Protein AF-A0A098R1X3-F1 (afdb_monomer_lite)

pLDDT: mean 74.82, std 18.32, range [35.44, 98.19]

Structure (mmCIF, N/CA/C/O backbone):
data_AF-A0A098R1X3-F1
#
_entry.id   AF-A0A098R1X3-F1
#
loop_
_atom_site.group_PDB
_atom_site.id
_atom_site.type_symbol
_atom_site.label_atom_id
_atom_site.label_alt_id
_atom_site.label_comp_id
_atom_site.label_asym_id
_atom_site.label_entity_id
_atom_site.label_seq_id
_atom_site.pdbx_PDB_ins_code
_atom_site.Cartn_x
_atom_site.Cartn_y
_atom_site.Cartn_z
_atom_site.occupancy
_atom_site.B_iso_or_equiv
_atom_site.auth_seq_id
_atom_site.auth_comp_id
_atom_site.auth_asym_id
_atom_site.auth_atom_id
_atom_site.pdbx_PDB_model_num
ATOM 1 N N . MET A 1 1 ? -6.674 18.331 17.175 1.00 35.44 1 MET A N 1
ATOM 2 C CA . MET A 1 1 ? -7.316 18.040 15.877 1.00 35.44 1 MET A CA 1
ATOM 3 C C . MET A 1 1 ? -6.196 17.944 14.856 1.00 35.44 1 MET A C 1
ATOM 5 O O . MET A 1 1 ? -5.435 18.901 14.797 1.00 35.44 1 MET A O 1
ATOM 9 N N . PRO A 1 2 ? -5.983 16.813 14.163 1.00 39.56 2 PRO A N 1
ATOM 10 C CA . PRO A 1 2 ? -4.975 16.749 13.118 1.00 39.56 2 PRO A CA 1
ATOM 11 C C . PRO A 1 2 ? -5.593 17.308 11.837 1.00 39.56 2 PRO A C 1
ATOM 13 O O . PRO A 1 2 ? -6.336 16.631 11.135 1.00 39.56 2 PRO A O 1
ATOM 16 N N . GLU A 1 3 ? -5.319 18.578 11.585 1.00 45.72 3 GLU A N 1
ATOM 17 C CA . GLU A 1 3 ? -5.630 19.291 10.347 1.00 45.72 3 GLU A CA 1
ATOM 18 C C . GLU A 1 3 ? -4.365 19.304 9.469 1.00 45.72 3 GLU A C 1
ATOM 20 O O . GLU A 1 3 ? -3.848 20.346 9.082 1.00 45.72 3 GLU A O 1
ATOM 25 N N . SER A 1 4 ? -3.773 18.125 9.250 1.00 45.53 4 SER A N 1
ATOM 26 C CA . SER A 1 4 ? -2.446 17.995 8.637 1.00 45.53 4 SER A CA 1
ATOM 27 C C . SER A 1 4 ? -2.384 16.792 7.696 1.00 45.53 4 SER A C 1
ATOM 29 O O . SER A 1 4 ? -1.833 15.763 8.067 1.00 45.53 4 SER A O 1
ATOM 31 N N . ASP A 1 5 ? -3.042 16.912 6.537 1.00 47.25 5 ASP A N 1
ATOM 32 C CA . ASP A 1 5 ? -2.594 16.350 5.236 1.00 47.25 5 ASP A CA 1
ATOM 33 C C . ASP A 1 5 ? -3.678 16.374 4.142 1.00 47.25 5 ASP A C 1
ATOM 35 O O . ASP A 1 5 ? -3.402 16.055 2.991 1.00 47.25 5 ASP A O 1
ATOM 39 N N . GLN A 1 6 ? -4.899 16.830 4.437 1.00 45.41 6 GLN A N 1
ATOM 40 C CA . GLN A 1 6 ? -5.991 16.868 3.448 1.00 45.41 6 GLN A CA 1
ATOM 41 C C . GLN A 1 6 ? -5.872 17.972 2.379 1.00 45.41 6 GLN A C 1
ATOM 43 O O . GLN A 1 6 ? -6.773 18.107 1.564 1.00 45.41 6 GLN A O 1
ATOM 48 N N . ASN A 1 7 ? -4.792 18.764 2.359 1.00 42.44 7 ASN A N 1
ATOM 49 C CA . ASN A 1 7 ? -4.734 19.995 1.558 1.00 42.44 7 ASN A CA 1
ATOM 50 C C . ASN A 1 7 ? -3.551 20.087 0.580 1.00 42.44 7 ASN A C 1
ATOM 52 O O . ASN A 1 7 ? -3.099 21.182 0.247 1.00 42.44 7 ASN A O 1
ATOM 56 N N . ARG A 1 8 ? -3.027 18.951 0.103 1.00 45.50 8 ARG A N 1
ATOM 57 C CA . ARG A 1 8 ? -2.066 18.937 -1.011 1.00 45.50 8 ARG A CA 1
ATOM 58 C C . ARG A 1 8 ? -2.717 18.394 -2.285 1.00 45.50 8 ARG A C 1
ATOM 60 O O . ARG A 1 8 ? -2.665 17.205 -2.557 1.00 45.50 8 ARG A O 1
ATOM 67 N N . ILE A 1 9 ? -3.288 19.358 -3.012 1.00 41.12 9 ILE A N 1
ATOM 68 C CA . ILE A 1 9 ? -3.512 19.455 -4.464 1.00 41.12 9 ILE A CA 1
ATOM 69 C C . ILE A 1 9 ? -4.354 18.336 -5.112 1.00 41.12 9 ILE A C 1
ATOM 71 O O . ILE A 1 9 ? -3.811 17.305 -5.505 1.00 41.12 9 ILE A O 1
ATOM 75 N N . PRO A 1 10 ? -5.651 18.571 -5.380 1.00 40.56 10 PRO A N 1
ATOM 76 C CA . PRO A 1 10 ? -6.259 18.047 -6.592 1.00 40.56 10 PRO A CA 1
ATOM 77 C C . PRO A 1 10 ? -5.773 18.918 -7.762 1.00 40.56 10 PRO A C 1
ATOM 79 O O . PRO A 1 10 ? -6.228 20.047 -7.935 1.00 40.56 10 PRO A O 1
ATOM 82 N N . GLN A 1 11 ? -4.791 18.429 -8.527 1.00 49.19 11 GLN A N 1
ATOM 83 C CA . GLN A 1 11 ? -4.485 18.984 -9.851 1.00 49.19 11 GLN A CA 1
ATOM 84 C C . GLN A 1 11 ? -5.758 18.777 -10.684 1.00 49.19 11 GLN A C 1
ATOM 86 O O . GLN A 1 11 ? -6.244 17.645 -10.775 1.00 49.19 11 GLN A O 1
ATOM 91 N N . GLU A 1 12 ? -6.345 19.847 -11.227 1.00 43.66 12 GLU A N 1
ATOM 92 C CA . GLU A 1 12 ? -7.549 19.758 -12.058 1.00 43.66 12 GLU A CA 1
ATOM 93 C C . GLU A 1 12 ? -7.308 18.769 -13.213 1.00 43.66 12 GLU A C 1
ATOM 95 O O . GLU A 1 12 ? -6.559 19.042 -14.146 1.00 43.66 12 GLU A O 1
ATOM 100 N N . GLY A 1 13 ? -7.925 17.585 -13.135 1.00 62.09 13 GLY A N 1
ATOM 101 C CA . GLY A 1 13 ? -7.855 16.557 -14.178 1.00 62.09 13 GLY A CA 1
ATOM 102 C C . GLY A 1 13 ? -6.683 15.573 -14.098 1.00 62.09 13 GLY A C 1
ATOM 103 O O . GLY A 1 13 ? -6.500 14.808 -15.051 1.00 62.09 13 GLY A O 1
ATOM 104 N N . GLY A 1 14 ? -5.925 15.548 -12.994 1.00 68.31 14 GLY A N 1
ATOM 105 C CA . GLY A 1 14 ? -4.815 14.608 -12.806 1.00 68.31 14 GLY A CA 1
ATOM 106 C C . GLY A 1 14 ? -5.254 13.163 -13.062 1.00 68.31 14 GLY A C 1
ATOM 107 O O . GLY A 1 14 ? -6.294 12.728 -12.574 1.00 68.31 14 GLY A O 1
ATOM 108 N N . ARG A 1 15 ? -4.492 12.419 -13.868 1.00 81.44 15 ARG A N 1
ATOM 109 C CA . ARG A 1 15 ? -4.745 10.999 -14.155 1.00 81.44 15 ARG A CA 1
ATOM 110 C C . ARG A 1 15 ? -3.667 10.151 -13.489 1.00 81.44 15 ARG A C 1
ATOM 112 O O . ARG A 1 15 ? -2.502 10.539 -13.476 1.00 81.44 15 ARG A O 1
ATOM 119 N N . TYR A 1 16 ? -4.022 8.967 -12.997 1.00 86.12 16 TYR A N 1
ATOM 120 C CA . TYR A 1 16 ? -3.060 8.066 -12.356 1.00 86.12 16 TYR A CA 1
ATOM 121 C C . TYR A 1 16 ? -2.637 6.923 -13.290 1.00 86.12 16 TYR A C 1
ATOM 123 O O . TYR A 1 16 ? -3.391 5.958 -13.448 1.00 86.12 16 TYR A O 1
ATOM 131 N N . PRO A 1 17 ? -1.437 6.997 -13.904 1.00 89.00 17 PRO A N 1
ATOM 132 C CA . PRO A 1 17 ? -0.922 5.922 -14.737 1.00 89.00 17 PRO A CA 1
ATOM 133 C C . PRO A 1 17 ? -0.449 4.739 -13.891 1.00 89.00 17 PRO A C 1
ATOM 135 O O . PRO A 1 17 ? 0.263 4.894 -12.896 1.00 89.00 17 PRO A O 1
ATOM 138 N N . ILE A 1 18 ? -0.790 3.540 -14.341 1.00 90.81 18 ILE A N 1
ATOM 139 C CA . ILE A 1 18 ? -0.203 2.278 -13.909 1.00 90.81 18 ILE A CA 1
ATOM 140 C C . ILE A 1 18 ? 0.707 1.805 -15.034 1.00 90.81 18 ILE A C 1
ATOM 142 O O . ILE A 1 18 ? 0.247 1.545 -16.140 1.00 90.81 18 ILE A O 1
ATOM 146 N N . LEU A 1 19 ? 1.998 1.684 -14.762 1.00 89.69 19 LEU A N 1
ATOM 147 C CA . LEU A 1 19 ? 2.987 1.316 -15.767 1.00 89.69 19 LEU A CA 1
ATOM 148 C C . LEU A 1 19 ? 3.304 -0.165 -15.642 1.00 89.69 19 LEU A C 1
ATOM 150 O O . LEU A 1 19 ? 3.660 -0.642 -14.566 1.00 89.69 19 LEU A O 1
ATOM 154 N N . HIS A 1 20 ? 3.188 -0.894 -16.739 1.00 94.19 20 HIS A N 1
ATOM 155 C CA . HIS A 1 20 ? 3.632 -2.274 -16.845 1.00 94.19 20 HIS A CA 1
ATOM 156 C C . HIS A 1 20 ? 4.965 -2.319 -17.587 1.00 94.19 20 HIS A C 1
ATOM 158 O O . HIS A 1 20 ? 5.095 -1.741 -18.662 1.00 94.19 20 HIS A O 1
ATOM 164 N N . LEU A 1 21 ? 5.942 -3.003 -16.989 1.00 89.00 21 LEU A N 1
ATOM 165 C CA . LEU A 1 21 ? 7.216 -3.336 -17.613 1.00 89.00 21 LEU A CA 1
ATOM 166 C C . LEU A 1 21 ? 7.394 -4.850 -17.642 1.00 89.00 21 LEU A C 1
ATOM 168 O O . LEU A 1 21 ? 7.283 -5.536 -16.617 1.00 89.00 21 LEU A O 1
ATOM 172 N N . LYS A 1 22 ? 7.743 -5.379 -18.809 1.00 92.56 22 LYS A N 1
ATOM 173 C CA . LYS A 1 22 ? 8.194 -6.759 -18.962 1.00 92.56 22 LYS A CA 1
ATOM 174 C C . LYS A 1 22 ? 9.688 -6.860 -18.673 1.00 92.56 22 LYS A C 1
ATOM 176 O O . LYS A 1 22 ? 10.509 -6.238 -19.342 1.00 92.56 22 LYS A O 1
ATOM 181 N N . ASN A 1 23 ? 10.059 -7.695 -17.714 1.00 88.31 23 ASN A N 1
ATOM 182 C CA . ASN A 1 23 ? 11.454 -8.000 -17.425 1.00 88.31 23 ASN A CA 1
ATOM 183 C C . ASN A 1 23 ? 12.076 -8.896 -18.521 1.00 88.31 23 ASN A C 1
ATOM 185 O O . ASN A 1 23 ? 11.344 -9.557 -19.269 1.00 88.31 23 ASN A O 1
ATOM 189 N N . PRO A 1 24 ? 13.417 -8.953 -18.626 1.00 87.25 24 PRO A N 1
ATOM 190 C CA . PRO A 1 24 ? 14.117 -9.777 -19.618 1.00 87.25 24 PRO A CA 1
ATOM 191 C C . PRO A 1 24 ? 13.901 -11.278 -19.401 1.00 87.25 24 PRO A C 1
ATOM 193 O O . PRO A 1 24 ? 13.836 -12.044 -20.356 1.00 87.25 24 PRO A O 1
ATOM 196 N N . ASP A 1 25 ? 13.682 -11.692 -18.150 1.00 88.25 25 ASP A N 1
ATOM 197 C CA . ASP A 1 25 ? 13.281 -13.057 -17.778 1.00 88.25 25 ASP A CA 1
ATOM 198 C C . ASP A 1 25 ? 11.826 -13.399 -18.172 1.00 88.25 25 ASP A C 1
ATOM 200 O O . ASP A 1 25 ? 11.357 -14.521 -17.978 1.00 88.25 25 ASP A O 1
ATOM 204 N N . GLY A 1 26 ? 11.090 -12.433 -18.732 1.00 91.62 26 GLY A N 1
ATOM 205 C CA . GLY A 1 26 ? 9.697 -12.564 -19.138 1.00 91.62 26 GLY A CA 1
ATOM 206 C C . GLY A 1 26 ? 8.682 -12.341 -18.016 1.00 91.62 26 GLY A C 1
ATOM 207 O O . GLY A 1 26 ? 7.478 -12.407 -18.292 1.00 91.62 26 GLY A O 1
ATOM 208 N N . THR A 1 27 ? 9.120 -12.059 -16.785 1.00 91.62 27 THR A N 1
ATOM 209 C CA . THR A 1 27 ? 8.223 -11.687 -15.682 1.00 91.62 27 THR A CA 1
ATOM 210 C C . THR A 1 27 ? 7.642 -10.288 -15.899 1.00 91.62 27 THR A C 1
ATOM 212 O O . THR A 1 27 ? 8.164 -9.482 -16.666 1.00 91.62 27 THR A O 1
ATOM 215 N N . SER A 1 28 ? 6.499 -10.003 -15.279 1.00 92.62 28 SER A N 1
ATOM 216 C CA . SER A 1 28 ? 5.815 -8.710 -15.394 1.00 92.62 28 SER A CA 1
ATOM 217 C C . SER A 1 28 ? 5.946 -7.929 -14.101 1.00 92.62 28 SER A C 1
ATOM 219 O O . SER A 1 28 ? 5.762 -8.486 -13.018 1.00 92.62 28 SER A O 1
ATOM 221 N N . ARG A 1 29 ? 6.222 -6.634 -14.220 1.00 89.25 29 ARG A N 1
ATOM 222 C CA . ARG A 1 29 ? 6.328 -5.711 -13.097 1.00 89.25 29 ARG A CA 1
ATOM 223 C C . ARG A 1 29 ? 5.374 -4.553 -13.316 1.00 89.25 29 ARG A C 1
ATOM 225 O O . ARG A 1 29 ? 5.330 -3.993 -14.404 1.00 89.25 29 ARG A O 1
ATOM 232 N N . PHE A 1 30 ? 4.609 -4.216 -12.287 1.00 89.50 30 PHE A N 1
ATOM 233 C CA . PHE A 1 30 ? 3.651 -3.120 -12.339 1.00 89.50 30 PHE A CA 1
ATOM 234 C C . PHE A 1 30 ? 4.063 -2.038 -11.357 1.00 89.50 30 PHE A C 1
ATOM 236 O O . PHE A 1 30 ? 4.370 -2.316 -10.197 1.00 89.50 30 PHE A O 1
ATOM 243 N N . PHE A 1 31 ? 4.032 -0.804 -11.827 1.00 86.94 31 PHE A N 1
ATOM 244 C CA . PHE A 1 31 ? 4.287 0.381 -11.040 1.00 86.94 31 PHE A CA 1
ATOM 245 C C . PHE A 1 31 ? 3.014 1.194 -10.976 1.00 86.94 31 PHE A C 1
ATOM 247 O O . PHE A 1 31 ? 2.376 1.454 -11.989 1.00 86.94 31 PHE A O 1
ATOM 254 N N . HIS A 1 32 ? 2.647 1.601 -9.773 1.00 87.56 32 HIS A N 1
ATOM 255 C CA . HIS A 1 32 ? 1.430 2.352 -9.537 1.00 87.56 32 HIS A CA 1
ATOM 256 C C . HIS A 1 32 ? 1.691 3.425 -8.478 1.00 87.56 32 HIS A C 1
ATOM 258 O O . HIS A 1 32 ? 2.566 3.244 -7.624 1.00 87.56 32 HIS A O 1
ATOM 264 N N . PRO A 1 33 ? 0.945 4.536 -8.509 1.00 82.25 33 PRO A N 1
ATOM 265 C CA . PRO A 1 33 ? 1.177 5.648 -7.598 1.00 82.25 33 PRO A CA 1
ATOM 266 C C . PRO A 1 33 ? 0.496 5.472 -6.239 1.00 82.25 33 PRO A C 1
ATOM 268 O O . PRO A 1 33 ? 0.905 6.111 -5.272 1.00 82.25 33 PRO A O 1
ATOM 271 N N . PHE A 1 34 ? -0.517 4.602 -6.138 1.00 83.00 34 PHE A N 1
ATOM 272 C CA . PHE A 1 34 ? -1.243 4.361 -4.885 1.00 83.00 34 PHE A CA 1
ATOM 273 C C . PHE A 1 34 ? -0.281 3.999 -3.761 1.00 83.00 34 PHE A C 1
ATOM 275 O O . PHE A 1 34 ? 0.597 3.174 -3.984 1.00 83.00 34 PHE A O 1
ATOM 282 N N . GLY A 1 35 ? -0.412 4.584 -2.570 1.00 76.06 35 GLY A N 1
ATOM 283 C CA . GLY A 1 35 ? 0.542 4.393 -1.475 1.00 76.06 35 GLY A CA 1
ATOM 284 C C . GLY A 1 35 ? 0.285 5.305 -0.280 1.00 76.06 35 GLY A C 1
ATOM 285 O O . GLY A 1 35 ? -0.856 5.628 0.015 1.00 76.06 35 GLY A O 1
ATOM 286 N N . GLU A 1 36 ? 1.339 5.683 0.448 1.00 66.69 36 GLU A N 1
ATOM 287 C CA . GLU A 1 36 ? 1.215 6.546 1.638 1.00 66.69 36 GLU A CA 1
ATOM 288 C C . GLU A 1 36 ? 0.894 8.005 1.306 1.00 66.69 36 GLU A C 1
ATOM 290 O O . GLU A 1 36 ? 0.276 8.683 2.115 1.00 66.69 36 GLU A O 1
ATOM 295 N N . SER A 1 37 ? 1.320 8.487 0.138 1.00 64.62 37 SER A N 1
ATOM 296 C CA . SER A 1 37 ? 1.232 9.900 -0.243 1.00 64.62 37 SER A CA 1
ATOM 297 C C . SER A 1 37 ? 0.162 10.207 -1.285 1.00 64.62 37 SER A C 1
ATOM 299 O O . SER A 1 37 ? -0.066 11.376 -1.568 1.00 64.62 37 SER A O 1
ATOM 301 N N . VAL A 1 38 ? -0.463 9.184 -1.875 1.00 66.50 38 VAL A N 1
ATOM 302 C CA . VAL A 1 38 ? -1.530 9.364 -2.866 1.00 66.50 38 VAL A CA 1
ATOM 303 C C . VAL A 1 38 ? -2.834 8.902 -2.235 1.00 66.50 38 VAL A C 1
ATOM 305 O O . VAL A 1 38 ? -2.925 7.718 -1.886 1.00 66.50 3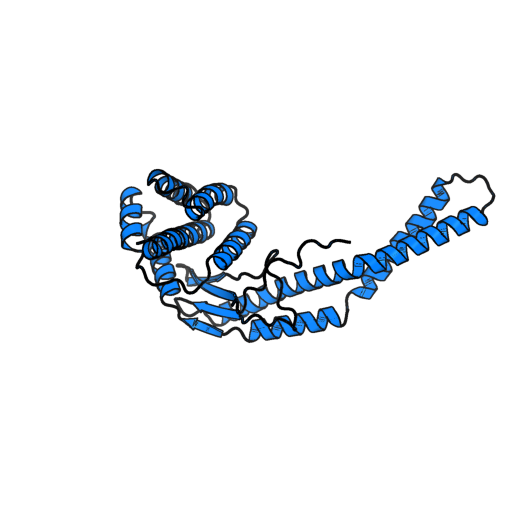8 VAL A O 1
ATOM 308 N N . PRO A 1 39 ? -3.814 9.804 -2.045 1.00 69.38 39 PRO A N 1
ATOM 309 C CA . PRO A 1 39 ? -5.096 9.426 -1.483 1.00 69.38 39 PRO A CA 1
ATOM 310 C C . PRO A 1 39 ? -5.760 8.388 -2.386 1.00 69.38 39 PRO A C 1
ATOM 312 O O . PRO A 1 39 ? -5.731 8.477 -3.613 1.00 69.38 39 PRO A O 1
ATOM 315 N N . TYR A 1 40 ? -6.340 7.367 -1.760 1.00 72.75 40 TYR A N 1
ATOM 316 C CA . TYR A 1 40 ? -7.180 6.427 -2.485 1.00 72.75 40 TYR A CA 1
ATOM 317 C C . TYR A 1 40 ? -8.406 7.166 -3.011 1.00 72.75 40 TYR A C 1
ATOM 319 O O . TYR A 1 40 ? -8.947 7.994 -2.274 1.00 72.75 40 TYR A O 1
ATOM 327 N N . PRO A 1 41 ? -8.857 6.864 -4.238 1.00 69.94 41 PRO A N 1
ATOM 328 C CA . PRO A 1 41 ? -10.047 7.488 -4.783 1.00 69.94 41 PRO A CA 1
ATOM 329 C C . PRO A 1 41 ? -11.231 7.201 -3.855 1.00 69.94 41 PRO A C 1
ATOM 331 O O . PRO A 1 41 ? -11.660 6.059 -3.672 1.00 69.94 41 PRO A O 1
ATOM 334 N N . THR A 1 42 ? -11.721 8.248 -3.206 1.00 68.06 42 THR A N 1
ATOM 335 C CA . THR A 1 42 ? -12.970 8.242 -2.448 1.00 68.06 42 THR A CA 1
ATOM 336 C C . THR A 1 42 ? -14.056 8.739 -3.383 1.00 68.06 42 THR A C 1
ATOM 338 O O . THR A 1 42 ? -13.819 9.727 -4.057 1.00 68.06 42 THR A O 1
ATOM 341 N N . GLY A 1 43 ? -15.204 8.054 -3.443 1.00 66.81 43 GLY A N 1
ATOM 342 C CA . GLY A 1 43 ? -16.187 8.122 -4.541 1.00 66.81 43 GLY A CA 1
ATOM 343 C C . GLY A 1 43 ? -16.693 9.489 -5.025 1.00 66.81 43 GLY A C 1
ATOM 344 O O . GLY A 1 43 ? -17.361 9.515 -6.049 1.00 66.81 43 GLY A O 1
ATOM 345 N N . ASP A 1 44 ? -16.364 10.587 -4.349 1.00 70.62 44 ASP A N 1
ATOM 346 C CA . ASP A 1 44 ? -16.641 11.948 -4.816 1.00 70.62 44 ASP A CA 1
ATOM 347 C C . ASP A 1 44 ? -15.573 12.465 -5.811 1.00 70.62 44 ASP A C 1
ATOM 349 O O . ASP A 1 44 ? -15.901 13.250 -6.694 1.00 70.62 44 ASP A O 1
ATOM 353 N N . ASP A 1 45 ? -14.336 11.949 -5.748 1.00 72.12 45 ASP A N 1
ATOM 354 C CA . ASP A 1 45 ? -13.201 12.304 -6.613 1.00 72.12 45 ASP A CA 1
ATOM 355 C C . ASP A 1 45 ? -12.674 11.057 -7.344 1.00 72.12 45 ASP A C 1
ATOM 357 O O . ASP A 1 45 ? -11.617 10.494 -7.023 1.00 72.12 45 ASP A O 1
ATOM 361 N N . THR A 1 46 ? -13.427 10.568 -8.332 1.00 75.19 46 THR A N 1
ATOM 362 C CA . THR A 1 46 ? -12.966 9.461 -9.181 1.00 75.19 46 THR A CA 1
ATOM 363 C C . THR A 1 46 ? -11.887 9.952 -10.139 1.00 75.19 46 THR A C 1
ATOM 365 O O . THR A 1 46 ? -12.160 10.340 -11.276 1.00 75.19 46 THR A O 1
ATOM 368 N N . ILE A 1 47 ? -10.644 9.929 -9.672 1.00 82.56 47 ILE A N 1
ATOM 369 C CA . ILE A 1 47 ? -9.477 10.163 -10.515 1.00 82.56 47 ILE A CA 1
ATOM 370 C C . ILE A 1 47 ? -9.346 8.986 -11.495 1.00 82.56 47 ILE A C 1
ATOM 372 O O . ILE A 1 47 ? -9.249 7.838 -11.047 1.00 82.56 47 ILE A O 1
ATOM 376 N N . PRO A 1 48 ? -9.348 9.225 -12.820 1.00 84.38 48 PRO A N 1
ATOM 377 C CA . PRO A 1 48 ? -9.241 8.153 -13.796 1.00 84.38 48 PRO A CA 1
ATOM 378 C C . PRO A 1 48 ? -7.880 7.460 -13.685 1.00 84.38 48 PRO A C 1
ATOM 380 O O . PRO A 1 48 ? -6.817 8.091 -13.698 1.00 84.38 48 PRO A O 1
ATOM 383 N N . VAL A 1 49 ? -7.933 6.133 -13.606 1.00 89.69 49 VAL A N 1
ATOM 384 C CA . VAL A 1 49 ? -6.767 5.256 -13.518 1.00 89.69 49 VAL A CA 1
ATOM 385 C C . VAL A 1 49 ? -6.628 4.527 -14.846 1.00 89.69 49 VAL A C 1
ATOM 387 O O . VAL A 1 49 ? -7.579 3.909 -15.321 1.00 89.69 49 VAL A O 1
ATOM 390 N N . PHE A 1 50 ? -5.453 4.596 -15.461 1.00 91.56 50 PHE A N 1
ATOM 391 C CA . PHE A 1 50 ? -5.205 3.994 -16.770 1.00 91.56 50 PHE A CA 1
ATOM 392 C C . PHE A 1 50 ? -3.895 3.218 -16.760 1.00 91.56 50 PHE A C 1
ATOM 394 O O . PHE A 1 50 ? -2.957 3.577 -16.053 1.00 91.56 50 PHE A O 1
ATOM 401 N N . GLY A 1 51 ? -3.839 2.127 -17.514 1.00 93.44 51 GLY A N 1
ATOM 402 C CA . GLY A 1 51 ? -2.654 1.295 -17.646 1.00 93.44 51 GLY A CA 1
ATOM 403 C C . GLY A 1 51 ? -1.872 1.635 -18.911 1.00 93.44 51 GLY A C 1
ATOM 404 O O . GLY A 1 51 ? -2.469 1.811 -19.971 1.00 93.44 51 GLY A O 1
ATOM 405 N N . LEU A 1 52 ? -0.547 1.671 -18.823 1.00 92.50 52 LEU A N 1
ATOM 406 C CA . LEU A 1 52 ? 0.360 1.799 -19.962 1.00 92.50 52 LEU A CA 1
ATOM 407 C C . LEU A 1 52 ? 1.315 0.606 -19.997 1.00 92.50 52 LEU A C 1
ATOM 409 O O . LEU A 1 52 ? 1.784 0.169 -18.944 1.00 92.50 52 LEU A O 1
ATOM 413 N N . PHE A 1 53 ? 1.608 0.084 -21.186 1.00 95.50 53 PHE A N 1
ATOM 414 C CA . PHE A 1 53 ? 2.542 -1.032 -21.364 1.00 95.50 53 PHE A CA 1
ATOM 415 C C . PHE A 1 53 ? 3.376 -0.896 -22.638 1.00 95.50 53 PHE A C 1
ATOM 417 O O . PHE A 1 53 ? 2.917 -0.319 -23.621 1.00 95.50 53 PHE A O 1
ATOM 424 N N . GLY A 1 54 ? 4.577 -1.477 -22.636 1.00 92.31 54 GLY A N 1
ATOM 425 C CA . GLY A 1 54 ? 5.403 -1.611 -23.837 1.00 92.31 54 GLY A CA 1
ATOM 426 C C . GLY A 1 54 ? 5.052 -2.894 -24.586 1.00 92.31 54 GLY A C 1
ATOM 427 O O . GLY A 1 54 ? 4.397 -2.882 -25.628 1.00 92.31 54 GLY A O 1
ATOM 428 N N . LYS A 1 55 ? 5.425 -4.034 -24.003 1.00 95.00 55 LYS A N 1
ATOM 429 C CA . LYS A 1 55 ? 5.017 -5.373 -24.442 1.00 95.00 55 LYS A CA 1
ATOM 430 C C . LYS A 1 55 ? 3.791 -5.829 -23.663 1.00 95.00 55 LYS A C 1
ATOM 432 O O . LYS A 1 55 ? 3.741 -5.693 -22.447 1.00 95.00 55 LYS A O 1
ATOM 437 N N . GLU A 1 56 ? 2.832 -6.430 -24.362 1.00 96.44 56 GLU A N 1
ATOM 438 C CA . GLU A 1 56 ? 1.548 -6.811 -23.768 1.00 96.44 56 GLU A CA 1
ATOM 439 C C . GLU A 1 56 ? 1.723 -7.692 -22.509 1.00 96.44 56 GLU A C 1
ATOM 441 O O . GLU A 1 56 ? 2.410 -8.729 -22.563 1.00 96.44 56 GLU A O 1
ATOM 446 N N . PRO A 1 57 ? 1.143 -7.288 -21.359 1.00 95.56 57 PRO A N 1
ATOM 447 C CA . PRO A 1 57 ? 1.160 -8.091 -20.147 1.00 95.56 57 PRO A CA 1
ATOM 448 C C . PRO A 1 57 ? 0.370 -9.382 -20.337 1.00 95.56 57 PRO A C 1
ATOM 450 O O . PRO A 1 57 ? -0.693 -9.411 -20.950 1.00 95.56 57 PRO A O 1
ATOM 453 N N . ARG A 1 58 ? 0.851 -10.465 -19.722 1.00 96.50 58 ARG A N 1
ATOM 454 C CA . ARG A 1 58 ? 0.068 -11.703 -19.647 1.00 96.50 58 ARG A CA 1
ATOM 455 C C . ARG A 1 58 ? -1.181 -11.483 -18.792 1.00 96.50 58 ARG A C 1
ATOM 457 O O . ARG A 1 58 ? -1.111 -10.802 -17.767 1.00 96.50 58 ARG A O 1
ATOM 464 N N . VAL A 1 59 ? -2.292 -12.122 -19.152 1.00 95.81 59 VAL A N 1
ATOM 465 C CA . VAL A 1 59 ? -3.568 -12.008 -18.422 1.00 95.81 59 VAL A CA 1
ATOM 466 C C . VAL A 1 59 ? -3.407 -12.406 -16.950 1.00 95.81 59 VAL A C 1
ATOM 468 O O . VAL A 1 59 ? -3.964 -11.754 -16.064 1.00 95.81 59 VAL A O 1
ATOM 471 N N . GLU A 1 60 ? -2.585 -13.418 -16.658 1.00 96.62 60 GLU A N 1
ATOM 472 C CA . GLU A 1 60 ? -2.313 -13.853 -15.285 1.00 96.62 60 GLU A CA 1
ATOM 473 C C . GLU A 1 60 ? -1.584 -12.777 -14.475 1.00 96.62 60 GLU A C 1
ATOM 475 O O . GLU A 1 60 ? -1.861 -12.604 -13.289 1.00 96.62 60 GLU A O 1
ATOM 480 N N . ALA A 1 61 ? -0.684 -12.025 -15.116 1.00 95.25 61 ALA A N 1
ATOM 481 C CA . ALA A 1 61 ? 0.062 -10.955 -14.469 1.00 95.25 61 ALA A CA 1
ATOM 482 C C . ALA A 1 61 ? -0.846 -9.769 -14.120 1.00 95.25 61 ALA A C 1
ATOM 484 O O . ALA A 1 61 ? -0.741 -9.235 -13.018 1.00 95.25 61 ALA A O 1
ATOM 485 N N . ILE A 1 62 ? -1.772 -9.403 -15.015 1.00 95.69 62 ILE A N 1
ATOM 486 C CA . ILE A 1 62 ? -2.774 -8.358 -14.751 1.00 95.69 62 ILE A CA 1
ATOM 487 C C . ILE A 1 62 ? -3.672 -8.774 -13.586 1.00 95.69 62 ILE A C 1
ATOM 489 O O . ILE A 1 62 ? -3.908 -7.982 -12.676 1.00 95.69 62 ILE A O 1
ATOM 493 N N . ARG A 1 63 ? -4.153 -10.023 -13.585 1.00 96.25 63 ARG A N 1
ATOM 494 C CA . ARG A 1 63 ? -4.993 -10.543 -12.500 1.00 96.25 63 ARG A CA 1
ATOM 495 C C . ARG A 1 63 ? -4.261 -10.501 -11.161 1.00 96.25 63 ARG A C 1
ATOM 497 O O . ARG A 1 63 ? -4.795 -9.961 -10.199 1.00 96.25 63 ARG A O 1
ATOM 504 N N . TRP A 1 64 ? -3.033 -11.015 -11.118 1.00 95.94 64 TRP A N 1
ATOM 505 C CA . TRP A 1 64 ? -2.222 -11.004 -9.902 1.00 95.94 64 TRP A CA 1
ATOM 506 C C . TRP A 1 64 ? -1.955 -9.580 -9.405 1.00 95.94 64 TRP A C 1
ATOM 508 O O . TRP A 1 64 ? -2.047 -9.311 -8.209 1.00 95.94 64 TRP A O 1
ATOM 518 N N . PHE A 1 65 ? -1.682 -8.653 -10.324 1.00 94.38 65 PHE A N 1
ATOM 519 C CA . PHE A 1 65 ? -1.524 -7.244 -9.997 1.00 94.38 65 PHE A CA 1
ATOM 520 C C . PHE A 1 65 ? -2.789 -6.646 -9.374 1.00 94.38 65 PHE A C 1
ATOM 522 O O . PHE A 1 65 ? -2.689 -5.999 -8.334 1.00 94.38 65 PHE A O 1
ATOM 529 N N . ARG A 1 66 ? -3.968 -6.889 -9.960 1.00 95.00 66 ARG A N 1
ATOM 530 C CA . ARG A 1 66 ? -5.249 -6.408 -9.416 1.00 95.00 66 ARG A CA 1
ATOM 531 C C . ARG A 1 66 ? -5.511 -6.961 -8.018 1.00 95.00 66 ARG A C 1
ATOM 533 O O . ARG A 1 66 ? -5.838 -6.184 -7.127 1.00 95.00 66 ARG A O 1
ATOM 540 N N . ASP A 1 67 ? -5.296 -8.259 -7.809 1.00 95.06 67 ASP A N 1
ATOM 541 C CA . ASP A 1 67 ? -5.475 -8.909 -6.504 1.00 95.06 67 ASP A CA 1
ATOM 542 C C . ASP A 1 67 ? -4.508 -8.334 -5.453 1.00 95.06 67 ASP A C 1
ATOM 544 O O . ASP A 1 67 ? -4.909 -8.013 -4.330 1.00 95.06 67 ASP A O 1
ATOM 548 N N . SER A 1 68 ? -3.235 -8.151 -5.824 1.00 93.12 68 SER A N 1
ATOM 549 C CA . SER A 1 68 ? -2.221 -7.555 -4.949 1.00 93.12 68 SER A CA 1
ATOM 550 C C . SER A 1 68 ? -2.556 -6.105 -4.608 1.00 93.12 68 SER A C 1
ATOM 552 O O . SER A 1 68 ? -2.496 -5.722 -3.439 1.00 93.12 68 SER A O 1
ATOM 554 N N . LEU A 1 69 ? -2.920 -5.301 -5.611 1.00 91.56 69 LEU A N 1
ATOM 555 C CA . LEU A 1 69 ? -3.269 -3.899 -5.422 1.00 91.56 69 LEU A CA 1
ATOM 556 C C . LEU A 1 69 ? -4.497 -3.789 -4.520 1.00 91.56 69 LEU A C 1
ATOM 558 O O . LEU A 1 69 ? -4.445 -3.084 -3.518 1.00 91.56 69 LEU A O 1
ATOM 562 N N . PHE A 1 70 ? -5.553 -4.554 -4.805 1.00 92.12 70 PHE A N 1
ATOM 563 C CA . PHE A 1 70 ? -6.762 -4.598 -3.989 1.00 92.12 70 PHE A CA 1
ATOM 564 C C . PHE A 1 70 ? -6.453 -4.934 -2.526 1.00 92.12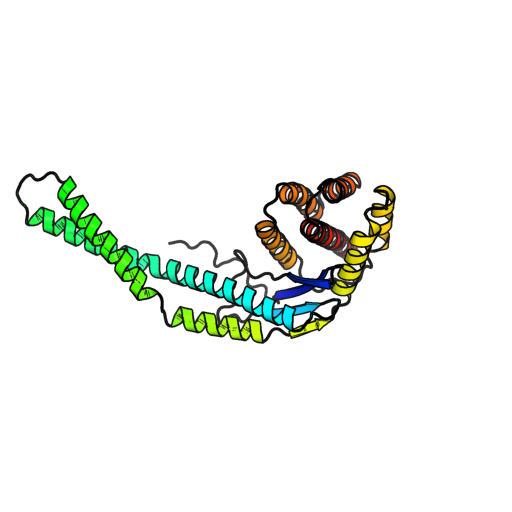 70 PHE A C 1
ATOM 566 O O . PHE A 1 70 ? -6.875 -4.201 -1.634 1.00 92.12 70 PHE A O 1
ATOM 573 N N . GLY A 1 71 ? -5.643 -5.964 -2.266 1.00 92.75 71 GLY A N 1
ATOM 574 C CA . GLY A 1 71 ? -5.255 -6.332 -0.902 1.00 92.75 71 GLY A CA 1
ATOM 575 C C . GLY A 1 71 ? -4.478 -5.238 -0.158 1.00 92.75 71 GLY A C 1
ATOM 576 O O . GLY A 1 71 ? -4.598 -5.108 1.063 1.00 92.75 71 GLY A O 1
ATOM 577 N N . GLU A 1 72 ? -3.686 -4.424 -0.856 1.00 91.00 72 GLU A N 1
ATOM 578 C CA . GLU A 1 72 ? -3.040 -3.256 -0.251 1.00 91.00 72 GLU A CA 1
ATOM 579 C C . GLU A 1 72 ? -4.026 -2.124 0.047 1.00 91.00 72 GLU A C 1
ATOM 581 O O . GLU A 1 72 ? -3.966 -1.538 1.135 1.00 91.00 72 GLU A O 1
ATOM 586 N N . ILE A 1 73 ? -4.940 -1.839 -0.887 1.00 89.31 73 ILE A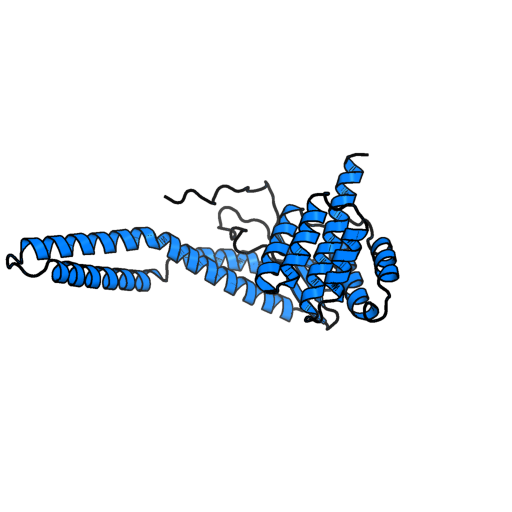 N 1
ATOM 587 C CA . ILE A 1 73 ? -5.987 -0.832 -0.695 1.00 89.31 73 ILE A CA 1
ATOM 588 C C . ILE A 1 73 ? -6.862 -1.217 0.495 1.00 89.31 73 ILE A C 1
ATOM 590 O O . ILE A 1 73 ? -7.096 -0.388 1.372 1.00 89.31 73 ILE A O 1
ATOM 594 N N . GLU A 1 74 ? -7.300 -2.474 0.579 1.00 91.06 74 GLU A N 1
ATOM 595 C CA . GLU A 1 74 ? -8.126 -2.958 1.684 1.00 91.06 74 GLU A CA 1
ATOM 596 C C . GLU A 1 74 ? -7.455 -2.731 3.037 1.00 91.06 74 GLU A C 1
ATOM 598 O O . GLU A 1 74 ? -8.078 -2.163 3.935 1.00 91.06 74 GLU A O 1
ATOM 603 N N . LYS A 1 75 ? -6.172 -3.094 3.170 1.00 91.19 75 LYS A N 1
ATOM 604 C CA . LYS A 1 75 ? -5.399 -2.869 4.403 1.00 91.19 75 LYS A CA 1
ATOM 605 C C . LYS A 1 75 ? -5.357 -1.393 4.783 1.00 91.19 75 LYS A C 1
ATOM 607 O O . LYS A 1 75 ? -5.463 -1.057 5.963 1.00 91.19 75 LYS A O 1
ATOM 612 N N . LYS A 1 76 ? -5.193 -0.508 3.799 1.00 88.81 76 LYS A N 1
ATOM 613 C CA . LYS A 1 76 ? -5.149 0.939 4.029 1.00 88.81 76 LYS A CA 1
ATOM 614 C C . LYS A 1 76 ? -6.522 1.510 4.370 1.00 88.81 76 LYS A C 1
ATOM 616 O O . LYS A 1 76 ? -6.606 2.320 5.286 1.00 88.81 76 LYS A O 1
ATOM 621 N N . ILE A 1 77 ? -7.594 1.061 3.721 1.00 88.81 77 ILE A N 1
ATOM 622 C CA . ILE A 1 77 ? -8.966 1.440 4.087 1.00 88.81 77 ILE A CA 1
ATOM 623 C C . ILE A 1 77 ? -9.272 0.987 5.516 1.00 88.81 77 ILE A C 1
ATOM 625 O O . ILE A 1 77 ? -9.780 1.780 6.305 1.00 88.81 77 ILE A O 1
ATOM 629 N N . ASP A 1 78 ? -8.912 -0.242 5.884 1.00 89.50 78 ASP A N 1
ATOM 630 C CA . ASP A 1 78 ? -9.112 -0.754 7.242 1.00 89.50 78 ASP A CA 1
ATOM 631 C C . ASP A 1 78 ? -8.333 0.072 8.271 1.00 89.50 78 ASP A C 1
ATOM 633 O O . ASP A 1 78 ? -8.871 0.419 9.326 1.00 89.50 78 ASP A O 1
ATOM 637 N N . GLN A 1 79 ? -7.096 0.461 7.948 1.00 89.00 79 GLN A N 1
ATOM 638 C CA . GLN A 1 79 ? -6.307 1.372 8.773 1.00 89.00 79 GLN A CA 1
ATOM 639 C C . GLN A 1 79 ? -6.998 2.738 8.929 1.00 89.00 79 GLN A C 1
ATOM 641 O O . GLN A 1 79 ? -7.163 3.202 10.056 1.00 89.00 79 GLN A O 1
ATOM 646 N N . LEU A 1 80 ? -7.470 3.348 7.840 1.00 86.94 80 LEU A N 1
ATOM 647 C CA . LEU A 1 80 ? -8.161 4.644 7.869 1.00 86.94 80 LEU A CA 1
ATOM 648 C C . LEU A 1 80 ? -9.467 4.590 8.674 1.00 86.94 80 LEU A C 1
ATOM 650 O O . LEU A 1 80 ? -9.763 5.491 9.462 1.00 86.94 80 LEU A O 1
ATOM 654 N N . VAL A 1 81 ? -10.245 3.516 8.529 1.00 87.62 81 VAL A N 1
ATOM 655 C CA . VAL A 1 81 ? -11.471 3.293 9.311 1.00 87.62 81 VAL A CA 1
ATOM 656 C C . VAL A 1 81 ? -11.139 3.141 10.797 1.00 87.62 81 VAL A C 1
ATOM 658 O O . VAL A 1 81 ? -11.842 3.686 11.660 1.00 87.62 81 VAL A O 1
ATOM 661 N N . LEU A 1 82 ? -10.053 2.437 11.126 1.00 87.94 82 LEU A N 1
ATOM 662 C CA . LEU A 1 82 ? -9.566 2.315 12.498 1.00 87.94 82 LEU A CA 1
ATOM 663 C C . LEU A 1 82 ? -9.089 3.662 13.058 1.00 87.94 82 LEU A C 1
ATOM 665 O O . LEU A 1 82 ? -9.410 3.974 14.204 1.00 87.94 82 LEU A O 1
ATOM 669 N N . GLU A 1 83 ? -8.383 4.473 12.281 1.00 89.69 83 GLU A N 1
ATOM 670 C CA . GLU A 1 83 ? -7.929 5.803 12.697 1.00 89.69 83 GLU A CA 1
ATOM 671 C C . GLU A 1 83 ? -9.115 6.746 12.937 1.00 89.69 83 GLU A C 1
ATOM 673 O O . GLU A 1 83 ? -9.218 7.352 14.005 1.00 89.69 83 GLU A O 1
ATOM 678 N N . ARG A 1 84 ? -10.097 6.787 12.027 1.00 88.69 84 ARG A N 1
ATOM 679 C CA . ARG A 1 84 ? -11.295 7.632 12.178 1.00 88.69 84 ARG A CA 1
ATOM 680 C C . ARG A 1 84 ? -12.132 7.250 13.399 1.00 88.69 84 ARG A C 1
ATOM 682 O O . ARG A 1 84 ? -12.638 8.113 14.114 1.00 88.69 84 ARG A O 1
ATOM 689 N N . SER A 1 85 ? -12.262 5.954 13.669 1.00 89.38 85 SER A N 1
ATOM 690 C CA . SER A 1 85 ? -13.002 5.464 14.836 1.00 89.38 85 SER A CA 1
ATOM 691 C C . SER A 1 85 ? -12.194 5.530 16.138 1.00 89.38 85 SER A C 1
ATOM 693 O O . SER A 1 85 ? -12.745 5.261 17.204 1.00 89.38 85 SER A O 1
ATOM 695 N N . PHE A 1 86 ? -10.901 5.877 16.111 1.00 92.31 86 PHE A N 1
ATOM 696 C CA . PHE A 1 86 ? -10.072 5.971 17.320 1.00 92.31 86 PHE A CA 1
ATOM 697 C C . PHE A 1 86 ? -10.600 7.017 18.306 1.00 92.31 86 PHE A C 1
ATOM 699 O O . PHE A 1 86 ? -10.850 6.676 19.459 1.00 92.31 86 PHE A O 1
ATOM 706 N N . ILE A 1 87 ? -10.834 8.251 17.846 1.00 94.06 87 ILE A N 1
ATOM 707 C CA . ILE A 1 87 ? -11.259 9.376 18.696 1.00 94.06 87 ILE A CA 1
ATOM 708 C C . ILE A 1 87 ? -12.548 9.068 19.478 1.00 94.06 87 ILE A C 1
ATOM 710 O O . ILE A 1 87 ? -12.517 9.160 20.705 1.00 94.06 87 ILE A O 1
ATOM 714 N N . PRO A 1 88 ? -13.671 8.656 18.851 1.00 94.12 88 PRO A N 1
ATOM 715 C CA . PRO A 1 88 ? -14.892 8.375 19.607 1.00 94.12 88 PRO A CA 1
ATOM 716 C C . PRO A 1 88 ? -14.720 7.207 20.587 1.00 94.12 88 PRO A C 1
ATOM 718 O O . PRO A 1 88 ? -15.228 7.265 21.704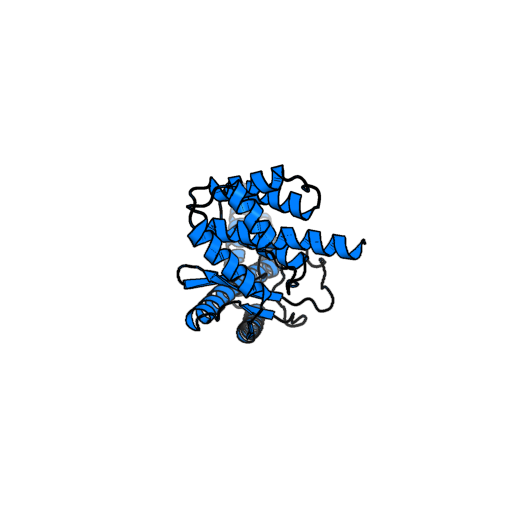 1.00 94.12 88 PRO A O 1
ATOM 721 N N . ARG A 1 89 ? -13.963 6.163 20.218 1.00 93.50 89 ARG A N 1
ATOM 722 C CA . ARG A 1 89 ? -13.683 5.026 21.116 1.00 93.50 89 ARG A CA 1
ATOM 723 C C . ARG A 1 89 ? -12.845 5.447 22.318 1.00 93.50 89 ARG A C 1
ATOM 725 O O . ARG A 1 89 ? -13.131 5.023 23.434 1.00 93.50 89 ARG A O 1
ATOM 732 N N . PHE A 1 90 ? -11.843 6.288 22.085 1.00 96.25 90 PHE A N 1
ATOM 733 C CA . PHE A 1 90 ? -11.010 6.858 23.133 1.00 96.25 90 PHE A CA 1
ATOM 734 C C . PHE A 1 90 ? -11.849 7.697 24.100 1.00 96.25 90 PHE A C 1
ATOM 736 O O . PHE A 1 90 ? -11.782 7.464 25.299 1.00 96.25 90 PHE A O 1
ATOM 743 N N . LEU A 1 91 ? -12.724 8.575 23.596 1.00 97.81 91 LEU A N 1
ATOM 744 C CA . LEU A 1 91 ? -13.611 9.389 24.436 1.00 97.81 91 LEU A CA 1
ATOM 745 C C . LEU A 1 91 ? -14.534 8.543 25.321 1.00 97.81 91 LEU A C 1
ATOM 747 O O . LEU A 1 91 ? -14.665 8.827 26.510 1.00 97.81 91 LEU A O 1
ATOM 751 N N . VAL A 1 92 ? -15.139 7.484 24.775 1.00 97.25 92 VAL A N 1
ATOM 752 C CA . VAL A 1 92 ? -15.980 6.567 25.565 1.00 97.25 92 VAL A CA 1
ATOM 753 C C . VAL A 1 92 ? -15.154 5.847 26.632 1.00 97.25 92 VAL A C 1
ATOM 755 O O . VAL A 1 92 ? -15.572 5.780 27.787 1.00 97.25 92 VAL A O 1
ATOM 758 N N . ALA A 1 93 ? -13.969 5.345 26.278 1.00 97.38 93 ALA A N 1
ATOM 759 C CA . ALA A 1 93 ? -13.089 4.671 27.227 1.00 97.38 93 ALA A CA 1
ATOM 760 C C . ALA A 1 93 ? -12.626 5.619 28.347 1.00 97.38 93 ALA A C 1
ATOM 762 O O . ALA A 1 93 ? -12.679 5.245 29.521 1.00 97.38 93 ALA A O 1
ATOM 763 N N . SER A 1 94 ? -12.241 6.854 28.018 1.00 98.00 94 SER A N 1
ATOM 764 C CA . SER A 1 94 ? -11.863 7.883 28.993 1.00 98.00 94 SER A CA 1
ATOM 765 C C . SER A 1 94 ? -13.037 8.303 29.879 1.00 98.00 94 SER A C 1
ATOM 767 O O . SER A 1 94 ? -12.855 8.496 31.078 1.00 98.00 94 SER A O 1
ATOM 769 N N . GLY A 1 95 ? -14.250 8.391 29.328 1.00 98.19 95 GLY A N 1
ATOM 770 C CA . GLY A 1 95 ? -15.459 8.657 30.109 1.00 98.19 95 GLY A CA 1
ATOM 771 C C . GLY A 1 95 ? -15.743 7.554 31.130 1.00 98.19 95 GLY A C 1
ATOM 772 O O . GLY A 1 95 ? -16.032 7.845 32.287 1.00 98.19 95 GLY A O 1
ATOM 773 N N . ILE A 1 96 ? -15.593 6.288 30.732 1.00 97.94 96 ILE A N 1
ATOM 774 C CA . ILE A 1 96 ? -15.762 5.133 31.628 1.00 97.94 96 ILE A CA 1
ATOM 775 C C . ILE A 1 96 ? -14.670 5.087 32.693 1.00 97.94 96 ILE A C 1
ATOM 777 O O . ILE A 1 96 ? -14.976 4.811 33.850 1.00 97.94 96 ILE A O 1
ATOM 781 N N . PHE A 1 97 ? -13.423 5.393 32.325 1.00 98.19 97 PHE A N 1
ATOM 782 C CA . PHE A 1 97 ? -12.333 5.547 33.287 1.00 98.19 97 PHE A CA 1
ATOM 783 C C . PHE A 1 97 ? -12.700 6.579 34.355 1.00 98.19 97 PHE A C 1
ATOM 785 O O . PHE A 1 97 ? -12.691 6.261 35.540 1.00 98.19 97 PHE A O 1
ATOM 792 N N . LEU A 1 98 ? -13.086 7.788 33.935 1.00 98.19 98 LEU A N 1
ATOM 793 C CA . LEU A 1 98 ? -13.408 8.884 34.844 1.00 98.19 98 LEU A CA 1
ATOM 794 C C . LEU A 1 98 ? -14.616 8.555 35.730 1.00 98.19 98 LEU A C 1
ATOM 796 O O . LEU A 1 98 ? -14.564 8.770 36.937 1.00 98.19 98 LEU A O 1
ATOM 800 N N . ALA A 1 99 ? -15.683 7.999 35.154 1.00 97.88 99 ALA A N 1
ATOM 801 C CA . ALA A 1 99 ? -16.869 7.595 35.904 1.00 97.88 99 ALA A CA 1
ATOM 802 C C . ALA A 1 99 ? -16.558 6.482 36.916 1.00 97.88 99 ALA A C 1
ATOM 804 O O . ALA A 1 99 ? -17.020 6.542 38.056 1.00 97.88 99 ALA A O 1
ATOM 805 N N . GLY A 1 100 ? -15.758 5.490 36.517 1.00 96.19 100 GLY A N 1
ATOM 806 C CA . GLY A 1 100 ? -15.321 4.400 37.384 1.00 96.19 100 GLY A CA 1
ATOM 807 C C . GLY A 1 100 ? -14.440 4.898 38.525 1.00 96.19 100 GLY A C 1
ATOM 808 O O . GLY A 1 100 ? -14.718 4.591 39.679 1.00 96.19 100 GLY A O 1
ATOM 809 N N . PHE A 1 101 ? -13.439 5.720 38.212 1.00 96.12 101 PHE A N 1
ATOM 810 C CA . PHE A 1 101 ? -12.552 6.336 39.196 1.00 96.12 101 PHE A CA 1
ATOM 811 C C . PHE A 1 101 ? -13.339 7.174 40.207 1.00 96.12 101 PHE A C 1
ATOM 813 O O . PHE A 1 101 ? -13.271 6.906 41.401 1.00 96.12 101 PHE A O 1
ATOM 820 N N . LEU A 1 102 ? -14.167 8.116 39.736 1.00 95.69 102 LEU A N 1
ATOM 821 C CA . LEU A 1 102 ? -14.976 8.968 40.612 1.00 95.69 102 LEU A CA 1
ATOM 822 C C . LEU A 1 102 ? -15.927 8.156 41.491 1.00 95.69 102 LEU A C 1
ATOM 824 O O . LEU A 1 102 ? -16.087 8.486 42.660 1.00 95.69 102 LEU A O 1
ATOM 828 N N . SER A 1 103 ? -16.542 7.101 40.949 1.00 95.44 103 SER A N 1
ATOM 829 C CA . SER A 1 103 ? -17.428 6.230 41.726 1.00 95.44 103 SER A CA 1
ATOM 830 C C . SER A 1 103 ? -16.656 5.509 42.830 1.00 95.44 103 SER A C 1
ATOM 832 O O . SER A 1 103 ? -17.079 5.543 43.983 1.00 95.44 103 SER A O 1
ATOM 834 N N . LEU A 1 104 ? -15.509 4.902 42.510 1.00 93.44 104 LEU A N 1
ATOM 835 C CA . LEU A 1 104 ? -14.685 4.213 43.505 1.00 93.44 104 LEU A CA 1
ATOM 836 C C . LEU A 1 104 ? -14.222 5.186 44.597 1.00 93.44 104 LEU A C 1
ATOM 838 O O . LEU A 1 104 ? -14.438 4.897 45.770 1.00 93.44 104 LEU A O 1
ATOM 842 N N . SER A 1 105 ? -13.732 6.372 44.227 1.00 91.81 105 SER A N 1
ATOM 843 C CA . SER A 1 105 ? -13.294 7.391 45.190 1.00 91.81 105 SER A CA 1
ATOM 844 C C . SER A 1 105 ? -14.429 7.975 46.050 1.00 91.81 105 SER A C 1
ATOM 846 O O . SER A 1 105 ? -14.175 8.458 47.149 1.00 91.81 105 SER A O 1
ATOM 848 N N . LEU A 1 106 ? -15.685 7.968 45.580 1.00 93.81 106 LEU A N 1
ATOM 849 C CA . LEU A 1 106 ? -16.840 8.456 46.355 1.00 93.81 106 LEU A CA 1
ATOM 850 C C . LEU A 1 106 ? -17.401 7.407 47.321 1.00 93.81 106 LEU A C 1
ATOM 852 O O . LEU A 1 106 ? -17.816 7.749 48.433 1.00 93.81 106 LEU A O 1
ATOM 856 N N . PHE A 1 107 ? -17.481 6.150 46.877 1.00 93.69 107 PHE A N 1
ATOM 857 C CA . PHE A 1 107 ? -18.137 5.075 47.627 1.00 93.69 107 PHE A CA 1
ATOM 858 C C . PHE A 1 107 ? -17.189 4.349 48.580 1.00 93.69 107 PHE A C 1
ATOM 860 O O . PHE A 1 107 ? -17.616 3.930 49.657 1.00 93.69 107 PHE A O 1
ATOM 867 N N . ILE A 1 108 ? -15.917 4.214 48.214 1.00 86.69 108 ILE A N 1
ATOM 868 C CA . ILE A 1 108 ? -14.911 3.533 49.023 1.00 86.69 108 ILE A CA 1
ATOM 869 C C . ILE A 1 108 ? -14.210 4.605 49.856 1.00 86.69 108 ILE A C 1
ATOM 871 O O . ILE A 1 108 ? -13.308 5.291 49.397 1.00 86.69 108 ILE A O 1
ATOM 875 N N . ARG A 1 109 ? -14.702 4.809 51.083 1.00 80.25 109 ARG A N 1
ATOM 876 C CA . ARG A 1 109 ? -14.172 5.814 52.025 1.00 80.25 109 ARG A CA 1
ATOM 877 C C . ARG A 1 109 ? -12.982 5.322 52.842 1.00 80.25 109 ARG A C 1
ATOM 879 O O . ARG A 1 109 ? -12.443 6.088 53.641 1.00 80.25 109 ARG A O 1
ATOM 886 N N . ASP A 1 110 ? -12.614 4.057 52.685 1.00 78.06 110 ASP A N 1
ATOM 887 C CA . ASP A 1 110 ? -11.432 3.527 53.343 1.00 78.06 110 ASP A CA 1
ATOM 888 C C . ASP A 1 110 ? -10.187 4.137 52.691 1.00 78.06 110 ASP A C 1
ATOM 890 O O . ASP A 1 110 ? -10.181 4.328 51.475 1.00 78.06 110 ASP A O 1
ATOM 894 N N . PRO A 1 111 ? -9.128 4.445 53.464 1.00 73.12 111 PRO A N 1
ATOM 895 C CA . PRO A 1 111 ? -7.853 4.930 52.945 1.00 73.12 111 PRO A CA 1
ATOM 896 C C . PRO A 1 111 ? -7.102 3.787 52.247 1.00 73.12 111 PRO A C 1
ATOM 898 O O . PRO A 1 111 ? -5.969 3.453 52.596 1.00 73.12 111 PRO A O 1
ATOM 901 N N . LEU A 1 112 ? -7.754 3.139 51.285 1.00 65.44 112 LEU A N 1
ATOM 902 C CA . LEU A 1 112 ? -7.073 2.315 50.315 1.00 65.44 112 LEU A CA 1
ATOM 903 C C . LEU A 1 112 ? -6.118 3.218 49.529 1.00 65.44 112 LEU A C 1
ATOM 905 O O . LEU A 1 112 ? -6.383 4.408 49.323 1.00 65.44 112 LEU A O 1
ATOM 909 N N . PRO A 1 113 ? -4.952 2.693 49.138 1.00 80.81 113 PRO A N 1
ATOM 910 C CA . PRO A 1 113 ? -4.040 3.458 48.321 1.00 80.81 113 PRO A CA 1
ATOM 911 C C . PRO A 1 113 ? -4.748 3.784 47.003 1.00 80.81 113 PRO A C 1
ATOM 913 O O . PRO A 1 113 ? -5.177 2.882 46.293 1.00 80.81 113 PRO A O 1
ATOM 916 N N . LEU A 1 114 ? -4.786 5.071 46.650 1.00 89.44 114 LEU A N 1
ATOM 917 C CA . LEU A 1 114 ? -5.314 5.643 45.396 1.00 89.44 114 LEU A CA 1
ATOM 918 C C . LEU A 1 114 ? -4.874 4.885 44.120 1.00 89.44 114 LEU A C 1
ATOM 920 O O . LEU A 1 114 ? -5.486 4.980 43.058 1.00 89.44 114 LEU A O 1
ATOM 924 N N . LEU A 1 115 ? -3.805 4.095 44.236 1.00 91.62 115 LEU A N 1
ATOM 925 C CA . LEU A 1 115 ? -3.340 3.150 43.235 1.00 91.62 115 LEU A CA 1
ATOM 926 C C . LEU A 1 115 ? -4.398 2.101 42.842 1.00 91.62 115 LEU A C 1
ATOM 928 O O . LEU A 1 115 ? -4.558 1.846 41.649 1.00 91.62 115 LEU A O 1
ATOM 932 N N . ASP A 1 116 ? -5.130 1.519 43.794 1.00 91.94 116 ASP A N 1
ATOM 933 C CA . ASP A 1 116 ? -6.075 0.425 43.521 1.00 91.94 116 ASP A CA 1
ATOM 934 C C . ASP A 1 116 ? -7.257 0.915 42.670 1.00 91.94 116 ASP A C 1
ATOM 936 O O . ASP A 1 116 ? -7.676 0.252 41.718 1.00 91.94 116 ASP A O 1
ATOM 940 N N . GLU A 1 117 ? -7.739 2.131 42.929 1.00 92.38 117 GLU A N 1
ATOM 941 C CA . GLU A 1 117 ? -8.810 2.772 42.158 1.00 92.38 117 GLU A CA 1
ATOM 942 C C . GLU A 1 117 ? -8.383 3.071 40.719 1.00 92.38 117 GLU A C 1
ATOM 944 O O . GLU A 1 117 ? -9.141 2.814 39.776 1.00 92.38 117 GLU A O 1
ATOM 949 N N . ILE A 1 118 ? -7.160 3.582 40.531 1.00 95.50 118 ILE A N 1
ATOM 950 C CA . ILE A 1 118 ? -6.585 3.836 39.202 1.00 95.50 118 ILE A CA 1
ATOM 951 C C . ILE A 1 118 ? -6.432 2.524 38.434 1.00 95.50 118 ILE A C 1
ATOM 953 O O . ILE A 1 118 ? -6.772 2.464 37.251 1.00 95.50 118 ILE A O 1
ATOM 957 N N . LEU A 1 119 ? -5.946 1.466 39.088 1.00 96.06 119 LEU A N 1
ATOM 958 C CA . LEU A 1 119 ? -5.756 0.165 38.451 1.00 96.06 119 LEU A CA 1
ATOM 959 C C . LEU A 1 119 ? -7.089 -0.453 38.019 1.00 96.06 119 LEU A C 1
ATOM 961 O O . LEU A 1 119 ? -7.203 -0.911 36.879 1.00 96.06 119 LEU A O 1
ATOM 965 N N . ILE A 1 120 ? -8.109 -0.429 38.882 1.00 95.19 120 ILE A N 1
ATOM 966 C CA . ILE A 1 120 ? -9.430 -0.988 38.565 1.00 95.19 120 ILE A CA 1
ATOM 967 C C . ILE A 1 120 ? -10.095 -0.184 37.443 1.00 95.19 120 ILE A C 1
ATOM 969 O O . ILE A 1 120 ? -10.499 -0.754 36.426 1.00 95.19 120 ILE A O 1
ATOM 973 N N . SER A 1 121 ? -10.183 1.140 37.584 1.00 96.19 121 SER A N 1
ATOM 974 C CA . SER A 1 121 ? -10.816 2.002 36.575 1.00 96.19 121 SER A CA 1
ATOM 975 C C . SER A 1 121 ? -10.063 1.979 35.239 1.00 96.19 121 SER A C 1
ATOM 977 O O . SER A 1 121 ? -10.687 1.914 34.174 1.00 96.19 121 SER A O 1
ATOM 979 N N . GLY A 1 122 ? -8.728 1.949 35.275 1.00 97.69 122 GLY A N 1
ATOM 980 C CA . GLY A 1 122 ? -7.868 1.797 34.103 1.00 97.69 122 GLY A CA 1
ATOM 981 C C . GLY A 1 122 ? -8.082 0.458 33.404 1.00 97.69 122 GLY A C 1
ATOM 982 O O . GLY A 1 122 ? -8.294 0.424 32.190 1.00 97.69 122 GLY A O 1
ATOM 983 N N . GLY A 1 123 ? -8.114 -0.640 34.162 1.00 97.94 123 GLY A N 1
ATOM 984 C CA . GLY A 1 123 ? -8.389 -1.977 33.636 1.00 97.94 123 GLY A CA 1
ATOM 985 C C . GLY A 1 123 ? -9.746 -2.060 32.935 1.00 97.94 123 GLY A C 1
ATOM 986 O O . GLY A 1 123 ? -9.824 -2.518 31.793 1.00 97.94 123 GLY A O 1
ATOM 987 N N . VAL A 1 124 ? -10.805 -1.543 33.567 1.00 97.94 124 VAL A N 1
ATOM 988 C CA . VAL A 1 124 ? -12.154 -1.494 32.976 1.00 97.94 124 VAL A CA 1
ATOM 989 C C . VAL A 1 124 ? -12.163 -0.667 31.689 1.00 97.94 124 VAL A C 1
ATOM 991 O O . VAL A 1 124 ? -12.696 -1.114 30.673 1.00 97.94 124 VAL A O 1
ATOM 994 N N . SER A 1 125 ? -11.535 0.509 31.692 1.00 97.69 125 SER A N 1
ATOM 995 C CA . SER A 1 125 ? -11.451 1.375 30.512 1.00 97.69 125 SER A CA 1
ATOM 996 C C . SER A 1 125 ? -10.739 0.700 29.335 1.00 97.69 125 SER A C 1
ATOM 998 O O . SER A 1 125 ? -11.249 0.713 28.211 1.00 97.69 125 SER A O 1
ATOM 1000 N N . ILE A 1 126 ? -9.609 0.032 29.595 1.00 97.94 126 ILE A N 1
ATOM 1001 C CA . ILE A 1 126 ? -8.854 -0.722 28.586 1.00 97.94 126 ILE A CA 1
ATOM 1002 C C . ILE A 1 126 ? -9.719 -1.842 27.994 1.00 97.94 126 ILE A C 1
ATOM 1004 O O . ILE A 1 126 ? -9.799 -1.985 26.769 1.00 97.94 126 ILE A O 1
ATOM 1008 N N . VAL A 1 127 ? -10.408 -2.614 28.840 1.00 97.81 127 VAL A N 1
ATOM 1009 C CA . VAL A 1 127 ? -11.310 -3.690 28.399 1.00 97.81 127 VAL A CA 1
ATOM 1010 C C . VAL A 1 127 ? -12.419 -3.139 27.503 1.00 97.81 127 VAL A C 1
ATOM 1012 O O . VAL A 1 127 ? -12.700 -3.711 26.442 1.00 97.81 127 VAL A O 1
ATOM 1015 N N . VAL A 1 128 ? -13.022 -2.006 27.869 1.00 97.25 128 VAL A N 1
ATOM 1016 C CA . VAL A 1 128 ? -14.058 -1.376 27.043 1.00 97.25 128 VAL A CA 1
ATOM 1017 C C . VAL A 1 128 ? -13.487 -0.884 25.717 1.00 97.25 128 VAL A C 1
ATOM 1019 O O . VAL A 1 128 ? -14.080 -1.153 24.670 1.00 97.25 128 VAL A O 1
ATOM 1022 N N . PHE A 1 129 ? -12.317 -0.244 25.720 1.00 95.81 129 PHE A N 1
ATOM 1023 C CA . PHE A 1 129 ? -11.657 0.211 24.498 1.00 95.81 129 PHE A CA 1
ATOM 1024 C C . PHE A 1 129 ? -11.435 -0.943 23.504 1.00 95.81 129 PHE A C 1
ATOM 1026 O O . PHE A 1 129 ? -11.794 -0.836 22.326 1.00 95.81 129 PHE A O 1
ATOM 1033 N N . PHE A 1 130 ? -10.919 -2.085 23.970 1.00 95.06 130 PHE A N 1
ATOM 1034 C CA . PHE A 1 130 ? -10.721 -3.266 23.123 1.00 95.06 130 PHE A CA 1
ATOM 1035 C C . PHE A 1 130 ? -12.034 -3.914 22.668 1.00 95.06 130 PHE A C 1
ATOM 1037 O O . PHE A 1 130 ? -12.127 -4.386 21.530 1.00 95.06 130 PHE A O 1
ATOM 1044 N N . THR A 1 131 ? -13.063 -3.903 23.514 1.00 94.44 131 THR A N 1
ATOM 1045 C CA . THR A 1 131 ? -14.394 -4.422 23.165 1.00 94.44 131 THR A CA 1
ATOM 1046 C C . THR A 1 131 ? -15.036 -3.583 22.058 1.00 94.44 131 THR A C 1
ATOM 1048 O O . THR A 1 131 ? -15.527 -4.129 21.067 1.00 94.44 131 THR A O 1
ATOM 1051 N N . LEU A 1 132 ? -14.948 -2.253 22.158 1.00 92.06 132 LEU A N 1
ATOM 1052 C CA . LEU A 1 132 ? -15.394 -1.334 21.108 1.00 92.06 132 LEU A CA 1
ATOM 1053 C C . LEU A 1 132 ? -14.588 -1.523 19.820 1.00 92.06 132 LEU A C 1
ATOM 1055 O O . LEU A 1 132 ? -15.163 -1.542 18.733 1.00 92.06 132 LEU A O 1
ATOM 1059 N N . LYS A 1 133 ? -13.270 -1.737 19.926 1.00 90.44 133 LYS A N 1
ATOM 1060 C CA . LYS A 1 133 ? -12.413 -2.009 18.764 1.00 90.44 133 LYS A CA 1
ATOM 1061 C C . LYS A 1 133 ? -12.875 -3.233 17.973 1.00 90.44 133 LYS A C 1
ATOM 1063 O O . LYS A 1 133 ? -12.932 -3.149 16.750 1.00 90.44 133 LYS A O 1
ATOM 1068 N N . ARG A 1 134 ? -13.230 -4.335 18.645 1.00 87.50 134 ARG A N 1
ATOM 1069 C CA . ARG A 1 134 ? -13.721 -5.559 17.983 1.00 87.50 134 ARG A CA 1
ATOM 1070 C C . ARG A 1 134 ? -15.072 -5.354 17.295 1.00 87.50 134 ARG A C 1
ATOM 1072 O O . ARG A 1 134 ? -15.282 -5.884 16.211 1.00 87.50 134 ARG A O 1
ATOM 1079 N N . ARG A 1 135 ? -15.971 -4.568 17.895 1.00 85.12 135 ARG A N 1
ATOM 1080 C CA . ARG A 1 135 ? -17.322 -4.341 17.355 1.00 85.12 135 ARG A CA 1
ATOM 1081 C C . ARG A 1 135 ? -17.339 -3.425 16.125 1.00 85.12 135 ARG A C 1
ATOM 1083 O O . ARG A 1 135 ? -18.208 -3.574 15.277 1.00 85.12 135 ARG A O 1
ATOM 1090 N N . SER A 1 136 ? -16.385 -2.503 16.009 1.00 72.38 136 SER A N 1
ATOM 1091 C CA . SER A 1 136 ? -16.319 -1.534 14.902 1.00 72.38 136 SER A CA 1
ATOM 1092 C C . SER A 1 136 ? -15.656 -2.053 13.619 1.00 72.38 136 SER A C 1
ATOM 1094 O O . SER A 1 136 ? -15.497 -1.274 12.688 1.00 72.38 136 SER A O 1
ATOM 1096 N N . GLY A 1 137 ? -15.251 -3.326 13.545 1.00 67.50 137 GLY A N 1
ATOM 1097 C CA . GLY A 1 137 ? -14.501 -3.863 12.398 1.00 67.50 137 GLY A CA 1
ATOM 1098 C C . GLY A 1 137 ? -15.266 -3.916 11.067 1.00 67.50 137 GLY A C 1
ATOM 1099 O O . GLY A 1 137 ? -14.645 -4.106 10.031 1.00 67.50 137 GLY A O 1
ATOM 1100 N N . VAL A 1 138 ? -16.591 -3.732 11.074 1.00 75.12 138 VAL A N 1
ATOM 1101 C CA . VAL A 1 138 ? -17.436 -3.769 9.870 1.00 75.12 138 VAL A CA 1
ATOM 1102 C C . VAL A 1 138 ? -18.287 -2.503 9.823 1.00 75.12 138 VAL A C 1
ATOM 1104 O O . VAL A 1 138 ? -19.472 -2.508 10.154 1.00 75.12 138 VAL A O 1
ATOM 1107 N N . THR A 1 139 ? -17.669 -1.373 9.483 1.00 84.94 139 THR A N 1
ATOM 1108 C CA . THR A 1 139 ? -18.432 -0.158 9.180 1.00 84.94 139 THR A CA 1
ATOM 1109 C C . THR A 1 139 ? -18.944 -0.236 7.746 1.00 84.94 139 THR A C 1
ATOM 1111 O O . THR A 1 139 ? -18.218 -0.649 6.842 1.00 84.94 139 THR A O 1
ATOM 1114 N N . LYS A 1 140 ? -20.193 0.193 7.525 1.00 89.25 140 LYS A N 1
ATOM 1115 C CA . LYS A 1 140 ? -20.771 0.305 6.177 1.00 89.25 140 LYS A CA 1
ATOM 1116 C C . LYS A 1 140 ? -19.873 1.147 5.260 1.00 89.25 140 LYS A C 1
ATOM 1118 O O . LYS A 1 140 ? -19.576 0.744 4.149 1.00 89.25 140 LYS A O 1
ATOM 1123 N N . GLU A 1 141 ? -19.334 2.240 5.800 1.00 86.19 141 GLU A N 1
ATOM 1124 C CA . GLU A 1 141 ? -18.395 3.117 5.097 1.00 86.19 141 GLU A CA 1
ATOM 1125 C C . GLU A 1 141 ? -17.140 2.387 4.586 1.00 86.19 141 GLU A C 1
ATOM 1127 O O . GLU A 1 141 ? -16.707 2.630 3.463 1.00 86.19 141 GLU A O 1
ATOM 1132 N N . GLY A 1 142 ? -16.546 1.493 5.384 1.00 88.25 142 GLY A N 1
ATOM 1133 C CA . GLY A 1 142 ? -15.369 0.734 4.956 1.00 88.25 142 GLY A CA 1
ATOM 1134 C C . GLY A 1 142 ? -15.688 -0.219 3.805 1.00 88.25 142 GLY A C 1
ATOM 1135 O O . GLY A 1 142 ? -14.909 -0.323 2.862 1.00 88.25 142 GLY A O 1
ATOM 1136 N N . VAL A 1 143 ? -16.851 -0.872 3.858 1.00 91.50 143 VAL A N 1
ATOM 1137 C CA . VAL A 1 143 ? -17.323 -1.779 2.800 1.00 91.50 143 VAL A CA 1
ATOM 1138 C C . VAL A 1 143 ? -17.605 -1.012 1.508 1.00 91.50 143 VAL A C 1
ATOM 1140 O O . VAL A 1 143 ? -17.116 -1.412 0.453 1.00 91.50 143 VAL A O 1
ATOM 1143 N N . ASP A 1 144 ? -18.318 0.112 1.597 1.00 90.56 144 ASP A N 1
ATOM 1144 C CA . ASP A 1 144 ? -18.664 0.943 0.439 1.00 90.56 144 ASP A CA 1
ATOM 1145 C C . ASP A 1 144 ? -17.391 1.474 -0.250 1.00 90.56 144 ASP A C 1
ATOM 1147 O O . ASP A 1 144 ? -17.244 1.372 -1.467 1.00 90.56 144 ASP A O 1
ATOM 1151 N N . ARG A 1 145 ? -16.401 1.947 0.525 1.00 88.56 145 ARG A N 1
ATOM 1152 C CA . ARG A 1 145 ? -15.104 2.399 -0.015 1.00 88.56 145 ARG A CA 1
ATOM 1153 C C . ARG A 1 145 ? -14.319 1.276 -0.694 1.00 88.56 145 ARG A C 1
ATOM 1155 O O . ARG A 1 145 ? -13.721 1.508 -1.743 1.00 88.56 145 ARG A O 1
ATOM 1162 N N . LYS A 1 146 ? -14.314 0.067 -0.117 1.00 91.44 146 LYS A N 1
ATOM 1163 C CA . LYS A 1 146 ? -13.659 -1.106 -0.723 1.00 91.44 146 LYS A CA 1
ATOM 1164 C C . LYS A 1 146 ? -14.302 -1.471 -2.058 1.00 91.44 146 LYS A C 1
ATOM 1166 O O . LYS A 1 146 ? -13.581 -1.781 -3.002 1.00 91.44 146 LYS A O 1
ATOM 1171 N N . LEU A 1 147 ? -15.631 -1.398 -2.145 1.00 92.81 147 LEU A N 1
ATOM 1172 C CA . LEU A 1 147 ? -16.368 -1.663 -3.379 1.00 92.81 147 LEU A CA 1
ATOM 1173 C C . LEU A 1 147 ? -16.008 -0.653 -4.478 1.00 92.81 147 LEU A C 1
ATOM 1175 O O . LEU A 1 147 ? -15.661 -1.069 -5.579 1.00 92.81 147 LEU A O 1
ATOM 1179 N N . ILE A 1 148 ? -16.005 0.644 -4.155 1.00 90.50 148 ILE A N 1
ATOM 1180 C CA . ILE A 1 148 ? -15.643 1.715 -5.100 1.00 90.50 148 ILE A CA 1
ATOM 1181 C C . ILE A 1 148 ? -14.206 1.534 -5.601 1.00 90.50 148 ILE A C 1
ATOM 1183 O O . ILE A 1 148 ? -13.951 1.558 -6.801 1.00 90.50 148 ILE A O 1
ATOM 1187 N N . CYS A 1 149 ? -13.251 1.298 -4.696 1.00 89.25 149 CYS A N 1
ATOM 1188 C CA . CYS A 1 149 ? -11.859 1.075 -5.094 1.00 89.25 149 CYS A CA 1
ATOM 1189 C C . CYS A 1 149 ? -11.705 -0.162 -5.985 1.00 89.25 149 CYS A C 1
ATOM 1191 O O . CYS A 1 149 ? -10.912 -0.143 -6.925 1.00 89.25 149 CYS A O 1
ATOM 1193 N N . LYS A 1 150 ? -12.462 -1.229 -5.703 1.00 92.38 150 LYS A N 1
ATOM 1194 C CA . LYS A 1 150 ? -12.469 -2.434 -6.532 1.00 92.38 150 LYS A CA 1
ATOM 1195 C C . LYS A 1 150 ? -12.959 -2.133 -7.943 1.00 92.38 150 LYS A C 1
ATOM 1197 O O . LYS A 1 150 ? -12.292 -2.513 -8.896 1.00 92.38 150 LYS A O 1
ATOM 1202 N N . GLU A 1 151 ? -14.075 -1.423 -8.067 1.00 93.06 151 GLU A N 1
ATOM 1203 C CA . GLU A 1 151 ? -14.639 -1.024 -9.358 1.00 93.06 151 GLU A CA 1
ATOM 1204 C C . GLU A 1 151 ? -13.643 -0.188 -10.176 1.00 93.06 151 GLU A C 1
ATOM 1206 O O . GLU A 1 151 ? -13.413 -0.476 -11.350 1.00 93.06 151 GLU A O 1
ATOM 1211 N N . ILE A 1 152 ? -12.964 0.770 -9.536 1.00 90.75 152 ILE A N 1
ATOM 1212 C CA . ILE A 1 152 ? -11.928 1.589 -10.179 1.00 90.75 152 ILE A CA 1
ATOM 1213 C C . ILE A 1 152 ? -10.758 0.723 -10.662 1.00 90.75 152 ILE A C 1
ATOM 1215 O O . ILE A 1 152 ? -10.341 0.863 -11.810 1.00 90.75 152 ILE A O 1
ATOM 1219 N N . ILE A 1 153 ? -10.247 -0.199 -9.837 1.00 91.81 153 ILE A N 1
ATOM 1220 C CA . ILE A 1 153 ? -9.158 -1.113 -10.232 1.00 91.81 153 ILE A CA 1
ATOM 1221 C C . ILE A 1 153 ? -9.592 -2.034 -11.383 1.00 91.81 153 ILE A C 1
ATOM 1223 O O . ILE A 1 153 ? -8.825 -2.263 -12.323 1.00 91.81 153 ILE A O 1
ATOM 1227 N N . ASP A 1 154 ? -10.813 -2.562 -11.326 1.00 93.69 154 ASP A N 1
ATOM 1228 C CA . ASP A 1 154 ? -11.351 -3.463 -12.346 1.00 93.69 154 ASP A CA 1
ATOM 1229 C C . ASP A 1 154 ? -11.563 -2.746 -13.689 1.00 93.69 154 ASP A C 1
ATOM 1231 O O . ASP A 1 154 ? -11.358 -3.358 -14.745 1.00 93.69 154 ASP A O 1
ATOM 1235 N N . SER A 1 155 ? -11.873 -1.444 -13.644 1.00 92.25 155 SER A N 1
ATOM 1236 C CA . SER A 1 155 ? -12.025 -0.562 -14.808 1.00 92.25 155 SER A CA 1
ATOM 1237 C C . SER A 1 155 ? -10.707 -0.171 -15.488 1.00 92.25 155 SER A C 1
ATOM 1239 O O . SER A 1 155 ? -10.725 0.408 -16.573 1.00 92.25 155 SER A O 1
ATOM 1241 N N . VAL A 1 156 ? -9.550 -0.492 -14.893 1.00 93.19 156 VAL A N 1
ATOM 1242 C CA . VAL A 1 156 ? -8.254 -0.139 -15.485 1.00 93.19 156 VAL A CA 1
ATOM 1243 C C . VAL A 1 156 ? -8.046 -0.920 -16.778 1.00 93.19 156 VAL A C 1
ATOM 1245 O O . VAL A 1 156 ? -7.865 -2.146 -16.766 1.00 93.19 156 VAL A O 1
ATOM 1248 N N . HIS A 1 157 ? -7.989 -0.179 -17.881 1.00 93.94 157 HIS A N 1
ATOM 1249 C CA . HIS A 1 157 ? -7.589 -0.676 -19.190 1.00 93.94 157 HIS A CA 1
ATOM 1250 C C . HIS A 1 157 ? -6.123 -0.350 -19.460 1.00 93.94 157 HIS A C 1
ATOM 1252 O O . HIS A 1 157 ? -5.665 0.762 -19.200 1.00 93.94 157 HIS A O 1
ATOM 1258 N N . PHE A 1 158 ? -5.398 -1.339 -19.978 1.00 95.25 158 PHE A N 1
ATOM 1259 C CA . PHE A 1 158 ? -4.007 -1.201 -20.383 1.00 95.25 158 PHE A CA 1
ATOM 1260 C C . PHE A 1 158 ? -3.943 -0.864 -21.871 1.00 95.25 158 PHE A C 1
ATOM 1262 O O . PHE A 1 158 ? -4.526 -1.576 -22.689 1.00 95.25 158 PHE A O 1
ATOM 1269 N N . THR A 1 159 ? -3.217 0.196 -22.210 1.00 95.69 159 THR A N 1
ATOM 1270 C CA . THR A 1 159 ? -2.997 0.659 -23.584 1.00 95.69 159 THR A CA 1
ATOM 1271 C C . THR A 1 159 ? -1.505 0.634 -23.897 1.00 95.69 159 THR A C 1
ATOM 1273 O O . THR A 1 159 ? -0.680 0.910 -23.024 1.00 95.69 159 THR A O 1
ATOM 1276 N N . ARG A 1 160 ? -1.148 0.282 -25.138 1.00 95.31 160 ARG A N 1
ATOM 1277 C CA . ARG A 1 160 ? 0.250 0.283 -25.576 1.00 95.31 160 ARG A CA 1
ATOM 1278 C C . ARG A 1 160 ? 0.776 1.713 -25.627 1.00 95.31 160 ARG A C 1
ATOM 1280 O O . ARG A 1 160 ? 0.100 2.592 -26.157 1.00 95.31 160 ARG A O 1
ATOM 1287 N N . ASP A 1 161 ? 1.986 1.904 -25.126 1.00 89.81 161 ASP A N 1
ATOM 1288 C CA . ASP A 1 161 ? 2.704 3.170 -25.151 1.00 89.81 161 ASP A CA 1
ATOM 1289 C C . ASP A 1 161 ? 4.113 2.972 -25.719 1.00 89.81 161 ASP A C 1
ATOM 1291 O O . ASP A 1 161 ? 4.880 2.127 -25.249 1.00 89.81 161 ASP A O 1
ATOM 1295 N N . GLU A 1 162 ? 4.455 3.759 -26.740 1.00 86.25 162 GLU A N 1
ATOM 1296 C CA . GLU A 1 162 ? 5.753 3.674 -27.420 1.00 86.25 162 GLU A CA 1
ATOM 1297 C C . GLU A 1 162 ? 6.912 4.054 -26.489 1.00 86.25 162 GLU A C 1
ATOM 1299 O O . GLU A 1 162 ? 7.988 3.457 -26.557 1.00 86.25 162 GLU A O 1
ATOM 1304 N N . GLY A 1 163 ? 6.696 5.005 -25.575 1.00 80.69 163 GLY A N 1
ATOM 1305 C CA . GLY A 1 163 ? 7.696 5.413 -24.593 1.00 80.69 163 GLY A CA 1
ATOM 1306 C C . GLY A 1 163 ? 8.043 4.273 -23.641 1.00 80.69 163 GLY A C 1
ATOM 1307 O O . GLY A 1 163 ? 9.222 4.001 -23.400 1.00 80.69 163 GLY A O 1
ATOM 1308 N N . ILE A 1 164 ? 7.031 3.558 -23.148 1.00 83.50 164 ILE A N 1
ATOM 1309 C CA . ILE A 1 164 ? 7.233 2.373 -22.306 1.00 83.50 164 ILE A CA 1
ATOM 1310 C C . ILE A 1 164 ? 7.934 1.249 -23.080 1.00 83.50 164 ILE A C 1
ATOM 1312 O O . ILE A 1 164 ? 8.829 0.605 -22.536 1.00 83.50 164 ILE A O 1
ATOM 1316 N N . GLU A 1 165 ? 7.608 1.036 -24.354 1.00 88.44 165 GLU A N 1
ATOM 1317 C CA . GLU A 1 165 ? 8.280 0.032 -25.191 1.00 88.44 165 GLU A CA 1
ATOM 1318 C C . GLU A 1 165 ? 9.766 0.337 -25.426 1.00 88.44 165 GLU A C 1
ATOM 1320 O O . GLU A 1 165 ? 10.608 -0.567 -25.352 1.00 88.44 165 GLU A O 1
ATOM 1325 N N . ILE A 1 166 ? 10.107 1.607 -25.664 1.00 81.62 166 ILE A N 1
ATOM 1326 C CA . ILE A 1 166 ? 11.500 2.060 -25.768 1.00 81.62 166 ILE A CA 1
ATOM 1327 C C . ILE A 1 166 ? 12.224 1.766 -24.458 1.00 81.62 166 ILE A C 1
ATOM 1329 O O . ILE A 1 166 ? 13.298 1.165 -24.475 1.00 81.62 166 ILE A O 1
ATOM 1333 N N . ILE A 1 167 ? 11.618 2.118 -23.323 1.00 79.94 167 ILE A N 1
ATOM 1334 C CA . ILE A 1 167 ? 12.197 1.859 -22.004 1.00 79.94 167 ILE A CA 1
ATOM 1335 C C . ILE A 1 167 ? 12.413 0.363 -21.774 1.00 79.94 167 ILE A C 1
ATOM 1337 O O . ILE A 1 167 ? 13.486 -0.032 -21.322 1.00 79.94 167 ILE A O 1
ATOM 1341 N N . GLU A 1 168 ? 11.435 -0.484 -22.094 1.00 84.25 168 GLU A N 1
ATOM 1342 C CA . GLU A 1 168 ? 11.585 -1.936 -21.984 1.00 84.25 168 GLU A CA 1
ATOM 1343 C C . GLU A 1 168 ? 12.709 -2.464 -22.878 1.00 84.25 168 GLU A C 1
ATOM 1345 O O . GLU A 1 168 ? 13.453 -3.354 -22.471 1.00 84.25 168 GLU A O 1
ATOM 1350 N N . THR A 1 169 ? 12.852 -1.923 -24.085 1.00 86.00 169 THR A N 1
ATOM 1351 C CA . THR A 1 169 ? 13.893 -2.331 -25.035 1.00 86.00 169 THR A CA 1
ATOM 1352 C C . THR A 1 169 ? 15.279 -1.932 -24.540 1.00 86.00 169 THR A C 1
ATOM 1354 O O . THR A 1 169 ? 16.181 -2.770 -24.511 1.00 86.00 169 THR A O 1
ATOM 1357 N N . VAL A 1 170 ? 15.431 -0.685 -24.084 1.00 79.00 170 VAL A N 1
ATOM 1358 C CA . VAL A 1 170 ? 16.650 -0.175 -23.440 1.00 79.00 170 VAL A CA 1
ATOM 1359 C C . VAL A 1 170 ? 16.990 -1.045 -22.227 1.00 79.00 170 VAL A C 1
ATOM 1361 O O . VAL A 1 170 ? 18.121 -1.503 -22.087 1.00 79.00 170 VAL A O 1
ATOM 1364 N N . TRP A 1 171 ? 15.996 -1.341 -21.386 1.00 78.25 171 TRP A N 1
ATOM 1365 C CA . TRP A 1 171 ? 16.147 -2.182 -20.201 1.00 78.25 171 TRP A CA 1
ATOM 1366 C C . TRP A 1 171 ? 16.616 -3.598 -20.546 1.00 78.25 171 TRP A C 1
ATOM 1368 O O . TRP A 1 171 ? 17.590 -4.079 -19.969 1.00 78.25 171 TRP A O 1
ATOM 1378 N N . HIS A 1 172 ? 15.966 -4.259 -21.508 1.00 83.88 172 HIS A N 1
ATOM 1379 C CA . HIS A 1 172 ? 16.348 -5.601 -21.966 1.00 83.88 172 HIS A CA 1
ATOM 1380 C C . HIS A 1 172 ? 17.780 -5.613 -22.470 1.00 83.88 172 HIS A C 1
ATOM 1382 O O . HIS A 1 172 ? 18.557 -6.493 -22.102 1.00 83.88 172 HIS A O 1
ATOM 1388 N N . ARG A 1 173 ? 18.139 -4.608 -23.264 1.00 80.62 173 ARG A N 1
ATOM 1389 C CA . ARG A 1 173 ? 19.472 -4.496 -23.835 1.00 80.62 173 ARG A CA 1
ATOM 1390 C C . ARG A 1 173 ? 20.539 -4.294 -22.764 1.00 80.62 173 ARG A C 1
ATOM 1392 O O . ARG A 1 173 ? 21.527 -5.014 -22.775 1.00 80.62 173 ARG A O 1
ATOM 1399 N N . ILE A 1 174 ? 20.306 -3.419 -21.788 1.00 75.44 174 ILE A N 1
ATOM 1400 C CA . ILE A 1 174 ? 21.258 -3.188 -20.690 1.00 75.44 174 ILE A CA 1
ATOM 1401 C C . ILE A 1 174 ? 21.435 -4.452 -19.864 1.00 75.44 174 ILE A C 1
ATOM 1403 O O . ILE A 1 174 ? 22.557 -4.840 -19.579 1.00 75.44 174 ILE A O 1
ATOM 1407 N N . VAL A 1 175 ? 20.357 -5.147 -19.521 1.00 76.12 175 VAL A N 1
ATOM 1408 C CA . VAL A 1 175 ? 20.468 -6.381 -18.734 1.00 76.12 175 VAL A CA 1
ATOM 1409 C C . VAL A 1 175 ? 21.260 -7.469 -19.467 1.00 76.12 175 VAL A C 1
ATOM 1411 O O . VAL A 1 175 ? 21.990 -8.222 -18.823 1.00 76.12 175 VAL A O 1
ATOM 1414 N N . HIS A 1 176 ? 21.142 -7.552 -20.794 1.00 81.56 176 HIS A N 1
ATOM 1415 C CA . HIS A 1 176 ? 21.868 -8.539 -21.593 1.00 81.56 176 HIS A CA 1
ATOM 1416 C C . HIS A 1 176 ? 23.310 -8.128 -21.928 1.00 81.56 176 HIS A C 1
ATOM 1418 O O . HIS A 1 176 ? 24.184 -8.993 -21.937 1.00 81.56 176 HIS A O 1
ATOM 1424 N N . GLU A 1 177 ? 23.568 -6.847 -22.199 1.00 77.75 177 GLU A N 1
ATOM 1425 C CA . GLU A 1 177 ? 24.857 -6.360 -22.713 1.00 77.75 177 GLU A CA 1
ATOM 1426 C C . GLU A 1 177 ? 25.754 -5.730 -21.627 1.00 77.75 177 GLU A C 1
ATOM 1428 O O . GLU A 1 177 ? 26.976 -5.815 -21.727 1.00 77.75 177 GLU A O 1
ATOM 1433 N N . ALA A 1 178 ? 25.195 -5.170 -20.544 1.00 68.31 178 ALA A N 1
ATOM 1434 C CA . ALA A 1 178 ? 25.972 -4.502 -19.488 1.00 68.31 178 ALA A CA 1
ATOM 1435 C C . ALA A 1 178 ? 27.060 -5.350 -18.810 1.00 68.31 178 ALA A C 1
ATOM 1437 O O . ALA A 1 178 ? 28.067 -4.764 -18.419 1.00 68.31 178 ALA A O 1
ATOM 1438 N N . PRO A 1 179 ? 26.943 -6.687 -18.662 1.00 67.00 179 PRO A N 1
ATOM 1439 C CA . PRO A 1 179 ? 28.035 -7.480 -18.098 1.00 67.00 179 PRO A CA 1
ATOM 1440 C C . PRO A 1 179 ? 29.329 -7.437 -18.929 1.00 67.00 179 PRO A C 1
ATOM 1442 O O . PRO A 1 179 ? 30.373 -7.843 -18.423 1.00 67.00 179 PRO A O 1
ATOM 1445 N N . ALA A 1 180 ? 29.260 -7.000 -20.192 1.00 71.75 180 ALA A N 1
ATOM 1446 C CA . ALA A 1 180 ? 30.368 -7.023 -21.144 1.00 71.75 180 ALA A CA 1
ATOM 1447 C C . ALA A 1 180 ? 30.816 -5.634 -21.636 1.00 71.75 180 ALA A C 1
ATOM 1449 O O . ALA A 1 180 ? 31.877 -5.544 -22.250 1.00 71.75 180 ALA A O 1
ATOM 1450 N N . ILE A 1 181 ? 30.033 -4.578 -21.391 1.00 69.56 181 ILE A N 1
ATOM 1451 C CA . ILE A 1 181 ? 30.299 -3.221 -21.892 1.00 69.56 181 ILE A CA 1
ATOM 1452 C C . ILE A 1 181 ? 31.152 -2.442 -20.879 1.00 69.56 181 ILE A C 1
ATOM 1454 O O . ILE A 1 181 ? 30.845 -2.420 -19.684 1.00 69.56 181 ILE A O 1
ATOM 1458 N N . ASP A 1 182 ? 32.212 -1.784 -21.358 1.00 78.81 182 ASP A N 1
ATOM 1459 C CA . ASP A 1 182 ? 33.006 -0.863 -20.538 1.00 78.81 182 ASP A CA 1
ATOM 1460 C C . ASP A 1 182 ? 32.184 0.382 -20.167 1.00 78.81 182 ASP A C 1
ATOM 1462 O O . ASP A 1 182 ? 31.315 0.838 -20.908 1.00 78.81 182 ASP A O 1
ATOM 1466 N N . HIS A 1 183 ? 32.454 0.964 -19.006 1.00 63.16 183 HIS A N 1
ATOM 1467 C CA . HIS A 1 183 ? 31.662 2.053 -18.444 1.00 63.16 183 HIS A CA 1
ATOM 1468 C C . HIS A 1 183 ? 31.548 3.264 -19.391 1.00 63.16 183 HIS A C 1
ATOM 1470 O O . HIS A 1 183 ? 30.478 3.869 -19.493 1.00 63.16 183 HIS A O 1
ATOM 1476 N N . ASP A 1 184 ? 32.631 3.614 -20.086 1.00 72.81 184 ASP A N 1
ATOM 1477 C CA . ASP A 1 184 ? 32.662 4.753 -21.014 1.00 72.81 184 ASP A CA 1
ATOM 1478 C C . ASP A 1 184 ? 31.827 4.483 -22.280 1.00 72.81 184 ASP A C 1
ATOM 1480 O O . ASP A 1 184 ? 31.174 5.382 -22.816 1.00 72.81 184 ASP A O 1
ATOM 1484 N N . GLU A 1 185 ? 31.777 3.225 -22.718 1.00 72.25 185 GLU A N 1
ATOM 1485 C CA . GLU A 1 185 ? 30.960 2.784 -23.848 1.00 72.25 185 GLU A CA 1
ATOM 1486 C C . GLU A 1 185 ? 29.470 2.746 -23.472 1.00 72.25 185 GLU A C 1
ATOM 1488 O O . GLU A 1 185 ? 28.628 3.178 -24.259 1.00 72.25 185 GLU A O 1
ATOM 1493 N N . LEU A 1 186 ? 29.137 2.350 -22.237 1.00 66.56 186 LEU A N 1
ATOM 1494 C CA . LEU A 1 186 ? 27.767 2.388 -21.713 1.00 66.56 186 LEU A CA 1
ATOM 1495 C C . LEU A 1 186 ? 27.218 3.822 -21.630 1.00 66.56 186 LEU A C 1
ATOM 1497 O O . LEU A 1 186 ? 26.046 4.043 -21.934 1.00 66.56 186 LEU A O 1
ATOM 1501 N N . GLU A 1 187 ? 28.037 4.801 -21.233 1.00 66.00 187 GLU A N 1
ATOM 1502 C CA . GLU A 1 187 ? 27.624 6.211 -21.179 1.00 66.00 187 GLU A CA 1
ATOM 1503 C C . GLU A 1 187 ? 27.368 6.783 -22.579 1.00 66.00 187 GLU A C 1
ATOM 1505 O O . GLU A 1 187 ? 26.303 7.358 -22.816 1.00 66.00 187 GLU A O 1
ATOM 1510 N N . ALA A 1 188 ? 28.304 6.592 -23.516 1.00 72.94 188 ALA A N 1
ATOM 1511 C CA . ALA A 1 188 ? 28.134 7.023 -24.905 1.00 72.94 188 ALA A CA 1
ATOM 1512 C C . ALA A 1 188 ? 26.887 6.392 -25.541 1.00 72.94 188 ALA A C 1
ATOM 1514 O O . ALA A 1 188 ? 26.122 7.057 -26.239 1.00 72.94 188 ALA A O 1
ATOM 1515 N N . TRP A 1 189 ? 26.649 5.122 -25.232 1.00 69.00 189 TRP A N 1
ATOM 1516 C CA . TRP A 1 189 ? 25.499 4.375 -25.707 1.00 69.00 189 TRP A CA 1
ATOM 1517 C C . TRP A 1 189 ? 24.176 4.861 -25.099 1.00 69.00 189 TRP A C 1
ATOM 1519 O O . TRP A 1 189 ? 23.207 5.048 -25.830 1.00 69.00 189 TRP A O 1
ATOM 1529 N N . LEU A 1 190 ? 24.117 5.139 -23.791 1.00 65.75 190 LEU A N 1
ATOM 1530 C CA . LEU A 1 190 ? 22.921 5.702 -23.146 1.00 65.75 190 LEU A CA 1
ATOM 1531 C C . LEU A 1 190 ? 22.549 7.077 -23.712 1.00 65.75 190 LEU A C 1
ATOM 1533 O O . LEU A 1 190 ? 21.368 7.400 -23.796 1.00 65.75 190 LEU A O 1
ATOM 1537 N N . LEU A 1 191 ? 23.539 7.881 -24.101 1.00 70.12 191 LEU A N 1
ATOM 1538 C CA . LEU A 1 191 ? 23.306 9.177 -24.741 1.00 70.12 191 LEU A CA 1
ATOM 1539 C C . LEU A 1 191 ? 22.685 9.037 -26.138 1.00 70.12 191 LEU A C 1
ATOM 1541 O O . LEU A 1 191 ? 21.893 9.892 -26.528 1.00 70.12 191 LEU A O 1
ATOM 1545 N N . ASP A 1 192 ? 23.013 7.964 -26.858 1.00 69.44 192 ASP A N 1
ATOM 1546 C CA . ASP A 1 192 ? 22.494 7.674 -28.199 1.00 69.44 192 ASP A CA 1
ATOM 1547 C C . ASP A 1 192 ? 21.118 6.979 -28.154 1.00 69.44 192 ASP A C 1
ATOM 1549 O O . ASP A 1 192 ? 20.260 7.200 -29.009 1.00 69.44 192 ASP A O 1
ATOM 1553 N N . LEU A 1 193 ? 20.863 6.171 -27.114 1.00 61.97 193 LEU A N 1
ATOM 1554 C CA . LEU A 1 193 ? 19.650 5.354 -27.001 1.00 61.97 193 LEU A CA 1
ATOM 1555 C C . LEU A 1 193 ? 18.417 6.054 -26.436 1.00 61.97 193 LEU A C 1
ATOM 1557 O O . LEU A 1 193 ? 17.380 5.400 -26.339 1.00 61.97 193 LEU A O 1
ATOM 1561 N N . VAL A 1 194 ? 18.501 7.317 -26.014 1.00 60.28 194 VAL A N 1
ATOM 1562 C CA . VAL A 1 194 ? 17.348 8.059 -25.479 1.00 60.28 194 VAL A CA 1
ATOM 1563 C C . VAL A 1 194 ? 16.722 8.886 -26.607 1.00 60.28 194 VAL A C 1
ATOM 1565 O O . VAL A 1 194 ? 17.047 10.065 -26.761 1.00 60.28 194 VAL A O 1
ATOM 1568 N N . PRO A 1 195 ? 15.808 8.321 -27.424 1.00 53.78 195 PRO A N 1
ATOM 1569 C CA . PRO A 1 195 ? 15.033 9.122 -28.353 1.00 53.78 195 PRO A CA 1
ATOM 1570 C C . PRO A 1 195 ? 14.143 10.106 -27.579 1.00 53.78 195 PRO A C 1
ATOM 1572 O O . PRO A 1 195 ? 13.608 9.817 -26.509 1.00 53.78 195 PRO A O 1
ATOM 1575 N N . VAL A 1 196 ? 13.934 11.285 -28.164 1.00 56.12 196 VAL A N 1
ATOM 1576 C CA . VAL A 1 196 ? 13.234 12.446 -27.576 1.00 56.12 196 VAL A CA 1
ATOM 1577 C C . VAL A 1 196 ? 11.701 12.244 -27.454 1.00 56.12 196 VAL A C 1
ATOM 1579 O O . VAL A 1 196 ? 10.960 13.197 -27.248 1.00 56.12 196 VAL A O 1
ATOM 1582 N N . ALA A 1 197 ? 11.168 11.022 -27.551 1.00 50.34 197 ALA A N 1
ATOM 1583 C CA . ALA A 1 197 ? 9.727 10.753 -27.738 1.00 50.34 197 ALA A CA 1
ATOM 1584 C C . ALA A 1 197 ? 8.906 10.913 -26.441 1.00 50.34 197 ALA A C 1
ATOM 1586 O O . ALA A 1 197 ? 9.133 10.078 -25.577 1.00 50.34 197 ALA A O 1
ATOM 1587 N N . PRO A 1 198 ? 8.095 11.976 -26.226 1.00 58.19 198 PRO A N 1
ATOM 1588 C CA . PRO A 1 198 ? 7.569 12.454 -24.923 1.00 58.19 198 PRO A CA 1
ATOM 1589 C C . PRO A 1 198 ? 7.080 11.344 -23.984 1.00 58.19 198 PRO A C 1
ATOM 1591 O O . PRO A 1 198 ? 6.427 10.408 -24.427 1.00 58.19 198 PRO A O 1
ATOM 1594 N N . LEU A 1 199 ? 7.393 11.439 -22.682 1.00 60.75 199 LEU A N 1
ATOM 1595 C CA . LEU A 1 199 ? 6.815 10.499 -21.723 1.00 60.75 199 LEU A CA 1
ATOM 1596 C C . LEU A 1 199 ? 5.350 10.873 -21.463 1.00 60.75 199 LEU A C 1
ATOM 1598 O O . LEU A 1 199 ? 5.051 12.059 -21.322 1.00 60.75 199 LEU A O 1
ATOM 1602 N N . PRO A 1 200 ? 4.465 9.885 -21.294 1.00 61.00 200 PRO A N 1
ATOM 1603 C CA . PRO A 1 200 ? 3.035 10.108 -21.086 1.00 61.00 200 PRO A CA 1
ATOM 1604 C C . PRO A 1 200 ? 2.652 10.439 -19.629 1.00 61.00 200 PRO A C 1
ATOM 1606 O O . PRO A 1 200 ? 1.469 10.414 -19.295 1.00 61.00 200 PRO A O 1
ATOM 1609 N N . VAL A 1 201 ? 3.617 10.686 -18.732 1.00 65.06 201 VAL A N 1
ATOM 1610 C CA . VAL A 1 201 ? 3.360 10.868 -17.291 1.00 65.06 201 VAL A CA 1
ATOM 1611 C C . VAL A 1 201 ? 3.891 12.218 -16.803 1.00 65.06 201 VAL A C 1
ATOM 1613 O O . VAL A 1 201 ? 4.964 12.657 -17.216 1.00 65.06 201 VAL A O 1
ATOM 1616 N N . GLU A 1 202 ? 3.131 12.871 -15.923 1.00 70.88 202 GLU A N 1
ATOM 1617 C CA . GLU A 1 202 ? 3.493 14.152 -15.310 1.00 70.88 202 GLU A CA 1
ATOM 1618 C C . GLU A 1 202 ? 4.700 14.022 -14.355 1.00 70.88 202 GLU A C 1
ATOM 1620 O O . GLU A 1 202 ? 4.811 13.016 -13.646 1.00 70.88 202 GLU A O 1
ATOM 1625 N N . PRO A 1 203 ? 5.581 15.042 -14.268 1.00 67.25 203 PRO A N 1
ATOM 1626 C CA . PRO A 1 203 ? 6.751 15.071 -13.380 1.00 67.25 203 PRO A CA 1
ATOM 1627 C C . PRO A 1 203 ? 6.474 14.618 -11.933 1.00 67.25 203 PRO A C 1
ATOM 1629 O O . PRO A 1 203 ? 7.189 13.778 -11.379 1.00 67.25 203 PRO A O 1
ATOM 1632 N N . GLU A 1 204 ? 5.395 15.121 -11.327 1.00 66.88 204 GLU A N 1
ATOM 1633 C CA . GLU A 1 204 ? 5.012 14.836 -9.935 1.00 66.88 204 GLU A CA 1
ATOM 1634 C C . GLU A 1 204 ? 4.709 13.350 -9.699 1.00 66.88 204 GLU A C 1
ATOM 1636 O O . GLU A 1 204 ? 5.084 12.768 -8.674 1.00 66.88 204 GLU A O 1
ATOM 1641 N N . MET A 1 205 ? 4.095 12.703 -10.688 1.00 63.88 205 MET A N 1
ATOM 1642 C CA . MET A 1 205 ? 3.726 11.295 -10.623 1.00 63.88 205 MET A CA 1
ATOM 1643 C C . MET A 1 205 ? 4.953 10.383 -10.603 1.00 63.88 205 MET A C 1
ATOM 1645 O O . MET A 1 205 ? 4.950 9.373 -9.892 1.00 63.88 205 MET A O 1
ATOM 1649 N N . TYR A 1 206 ? 6.048 10.756 -11.273 1.00 65.25 206 TYR A N 1
ATOM 1650 C CA . TYR A 1 206 ?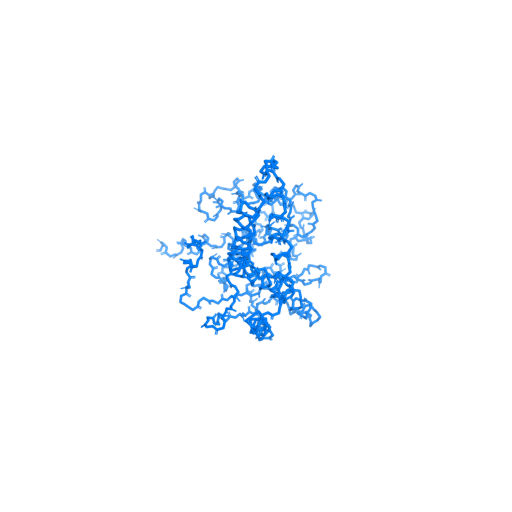 7.291 9.983 -11.182 1.00 65.25 206 TYR A CA 1
ATOM 1651 C C . TYR A 1 206 ? 7.872 9.999 -9.779 1.00 65.25 206 TYR A C 1
ATOM 1653 O O . TYR A 1 206 ? 8.280 8.950 -9.278 1.00 65.25 206 TYR A O 1
ATOM 1661 N N . HIS A 1 207 ? 7.892 11.158 -9.119 1.00 66.12 207 HIS A N 1
ATOM 1662 C CA . HIS A 1 207 ? 8.421 11.258 -7.760 1.00 66.12 207 HIS A CA 1
ATOM 1663 C C . HIS A 1 207 ? 7.686 10.314 -6.803 1.00 66.12 207 HIS A C 1
ATOM 1665 O O . HIS A 1 207 ? 8.315 9.666 -5.961 1.00 66.12 207 HIS A O 1
ATOM 1671 N N . LEU A 1 208 ? 6.369 10.186 -6.967 1.00 66.56 208 LEU A N 1
ATOM 1672 C CA . LEU A 1 208 ? 5.537 9.282 -6.176 1.00 66.56 208 LEU A CA 1
ATOM 1673 C C . LEU A 1 208 ? 5.877 7.809 -6.446 1.00 66.56 208 LEU A C 1
ATOM 1675 O O . LEU A 1 208 ? 6.083 7.040 -5.503 1.00 66.56 208 LEU A O 1
ATOM 1679 N N . MET A 1 209 ? 6.012 7.424 -7.716 1.00 65.00 209 MET A N 1
ATOM 1680 C CA . MET A 1 209 ? 6.353 6.050 -8.109 1.00 65.00 209 MET A CA 1
ATOM 1681 C C . MET A 1 209 ? 7.762 5.647 -7.647 1.00 65.00 209 MET A C 1
ATOM 1683 O O . MET A 1 209 ? 7.963 4.543 -7.127 1.00 65.00 209 MET A O 1
ATOM 1687 N N . VAL A 1 210 ? 8.731 6.558 -7.757 1.00 66.25 210 VAL A N 1
ATOM 1688 C CA . VAL A 1 210 ? 10.107 6.360 -7.275 1.00 66.25 210 VAL A CA 1
ATOM 1689 C C . VAL A 1 210 ? 10.125 6.213 -5.753 1.00 66.25 210 VAL A C 1
ATOM 1691 O O . VAL A 1 210 ? 10.688 5.246 -5.233 1.00 66.25 210 VAL A O 1
ATOM 1694 N N . ARG A 1 211 ? 9.454 7.113 -5.020 1.00 67.94 211 ARG A N 1
ATOM 1695 C CA . ARG A 1 211 ? 9.375 7.065 -3.549 1.00 67.94 211 ARG A CA 1
ATOM 1696 C C . ARG A 1 211 ? 8.735 5.772 -3.047 1.00 67.94 211 ARG A C 1
ATOM 1698 O O . ARG A 1 211 ? 9.186 5.207 -2.054 1.00 67.94 211 ARG A O 1
ATOM 1705 N N . ARG A 1 212 ? 7.697 5.283 -3.721 1.00 64.56 212 ARG A N 1
ATOM 1706 C CA . ARG A 1 212 ? 7.051 4.020 -3.355 1.00 64.56 212 ARG A CA 1
ATOM 1707 C C . ARG A 1 212 ? 7.976 2.831 -3.584 1.00 64.56 212 ARG A C 1
ATOM 1709 O O . ARG A 1 212 ? 8.112 1.976 -2.710 1.00 64.56 212 ARG A O 1
ATOM 1716 N N . THR A 1 213 ? 8.652 2.803 -4.726 1.00 60.12 213 THR A N 1
ATOM 1717 C CA . THR A 1 213 ? 9.564 1.705 -5.050 1.00 60.12 213 THR A CA 1
ATOM 1718 C C . THR A 1 213 ? 10.772 1.674 -4.106 1.00 60.12 213 THR A C 1
ATOM 1720 O O . THR A 1 213 ? 11.208 0.602 -3.692 1.00 60.12 213 THR A O 1
ATOM 1723 N N . LYS A 1 214 ? 11.242 2.842 -3.648 1.00 62.22 214 LYS A N 1
ATOM 1724 C CA . LYS A 1 214 ? 12.246 2.973 -2.577 1.00 62.22 214 LYS A CA 1
ATOM 1725 C C . LYS A 1 214 ? 11.841 2.223 -1.303 1.00 62.22 214 LYS A C 1
ATOM 1727 O O . LYS A 1 214 ? 12.652 1.486 -0.745 1.00 62.22 214 LYS A O 1
ATOM 1732 N N . ASN A 1 215 ? 10.591 2.379 -0.864 1.00 61.84 215 ASN A N 1
ATOM 1733 C CA . ASN A 1 215 ? 10.084 1.705 0.336 1.00 61.84 215 ASN A CA 1
ATOM 1734 C C . ASN A 1 215 ? 10.018 0.176 0.171 1.00 61.84 215 ASN A C 1
ATOM 1736 O O . ASN A 1 215 ? 10.080 -0.539 1.168 1.00 61.84 215 ASN A O 1
ATOM 1740 N N . GLN A 1 216 ? 9.930 -0.329 -1.064 1.00 60.97 216 GLN A N 1
ATOM 1741 C CA . GLN A 1 216 ? 9.943 -1.766 -1.350 1.00 60.97 216 GLN A CA 1
ATOM 1742 C C . GLN A 1 216 ? 11.361 -2.354 -1.453 1.00 60.97 216 GLN A C 1
ATOM 1744 O O . GLN A 1 216 ? 11.544 -3.528 -1.145 1.00 60.97 216 GLN A O 1
ATOM 1749 N N . ILE A 1 217 ? 12.362 -1.564 -1.862 1.00 55.88 217 ILE A N 1
ATOM 1750 C CA . ILE A 1 217 ? 13.712 -2.069 -2.185 1.00 55.88 217 ILE A CA 1
ATOM 1751 C C . ILE A 1 217 ? 14.642 -2.186 -0.963 1.00 55.88 217 ILE A C 1
ATOM 1753 O O . ILE A 1 217 ? 15.613 -2.934 -0.999 1.00 55.88 217 ILE A O 1
ATOM 1757 N N . GLY A 1 218 ? 14.355 -1.529 0.163 1.00 47.78 218 GLY A N 1
ATOM 1758 C CA . GLY A 1 218 ? 14.980 -1.848 1.461 1.00 47.78 218 GLY A CA 1
ATOM 1759 C C . GLY A 1 218 ? 16.518 -1.741 1.572 1.00 47.78 218 GLY A C 1
ATOM 1760 O O . GLY A 1 218 ? 17.063 -2.076 2.624 1.00 47.78 218 GLY A O 1
ATOM 1761 N N . SER A 1 219 ? 17.245 -1.269 0.551 1.00 57.09 219 SER A N 1
ATOM 1762 C CA . SER A 1 219 ? 18.714 -1.320 0.507 1.00 57.09 219 SER A CA 1
ATOM 1763 C C . SER A 1 219 ? 19.382 0.050 0.706 1.00 57.09 219 SER A C 1
ATOM 1765 O O . SER A 1 219 ? 18.865 1.092 0.291 1.00 57.09 219 SER A O 1
ATOM 1767 N N . ARG A 1 220 ? 20.579 0.052 1.326 1.00 53.41 220 ARG A N 1
ATOM 1768 C CA . ARG A 1 220 ? 21.478 1.228 1.434 1.00 53.41 220 ARG A CA 1
ATOM 1769 C C . ARG A 1 220 ? 21.800 1.835 0.065 1.00 53.41 220 ARG A C 1
ATOM 1771 O O . ARG A 1 220 ? 21.949 3.047 -0.030 1.00 53.41 220 ARG A O 1
ATOM 1778 N N . LEU A 1 221 ? 21.816 1.006 -0.979 1.00 53.16 221 LEU A N 1
ATOM 1779 C CA . LEU A 1 221 ? 22.019 1.427 -2.358 1.00 53.16 221 LEU A CA 1
ATOM 1780 C C . LEU A 1 221 ? 20.946 2.411 -2.841 1.00 53.16 221 LEU A C 1
ATOM 1782 O O . LEU A 1 221 ? 21.255 3.350 -3.567 1.00 53.16 221 LEU A O 1
ATOM 1786 N N . SER A 1 222 ? 19.699 2.249 -2.378 1.00 53.19 222 SER A N 1
ATOM 1787 C CA . SER A 1 222 ? 18.614 3.171 -2.730 1.00 53.19 222 SER A CA 1
ATOM 1788 C C . SER A 1 222 ? 18.810 4.585 -2.172 1.00 53.19 222 SER A C 1
ATOM 1790 O O . SER A 1 222 ? 18.295 5.519 -2.773 1.00 53.19 222 SER A O 1
ATOM 1792 N N . ARG A 1 223 ? 19.589 4.779 -1.089 1.00 52.22 223 ARG A N 1
ATOM 1793 C CA . ARG A 1 223 ? 19.927 6.122 -0.569 1.00 52.22 223 ARG A CA 1
ATOM 1794 C C . ARG A 1 223 ? 20.982 6.837 -1.411 1.00 52.22 223 ARG A C 1
ATOM 1796 O O . ARG A 1 223 ? 20.868 8.037 -1.633 1.00 52.22 223 ARG A O 1
ATOM 1803 N N . ASP A 1 224 ? 21.997 6.121 -1.882 1.00 50.69 224 ASP A N 1
ATOM 1804 C CA . ASP A 1 224 ? 23.045 6.723 -2.719 1.00 50.69 224 ASP A CA 1
ATOM 1805 C C . ASP A 1 224 ? 22.526 7.010 -4.135 1.00 50.69 224 ASP A C 1
ATOM 1807 O O . ASP A 1 224 ? 22.832 8.049 -4.731 1.00 50.69 224 ASP A O 1
ATOM 1811 N N . LEU A 1 225 ? 21.654 6.132 -4.639 1.00 51.34 225 LEU A N 1
ATOM 1812 C CA . LEU A 1 225 ? 20.856 6.394 -5.831 1.00 51.34 225 LEU A CA 1
ATOM 1813 C C . LEU A 1 225 ? 19.925 7.590 -5.629 1.00 51.34 225 LEU A C 1
ATOM 1815 O O . LEU A 1 225 ? 19.900 8.453 -6.495 1.00 51.34 225 LEU A O 1
ATOM 1819 N N . GLU A 1 226 ? 19.241 7.699 -4.485 1.00 48.03 226 GLU A N 1
ATOM 1820 C CA . GLU A 1 226 ? 18.367 8.826 -4.126 1.00 48.03 226 GLU A CA 1
ATOM 1821 C C . GLU A 1 226 ? 19.089 10.173 -4.163 1.00 48.03 226 GLU A C 1
ATOM 1823 O O . GLU A 1 226 ? 18.578 11.086 -4.800 1.00 48.03 226 GLU A O 1
ATOM 1828 N N . VAL A 1 227 ? 20.266 10.315 -3.542 1.00 49.56 227 VAL A N 1
ATOM 1829 C CA . VAL A 1 227 ? 21.015 11.587 -3.564 1.00 49.56 227 VAL A CA 1
ATOM 1830 C C . VAL A 1 227 ? 21.362 11.979 -4.997 1.00 49.56 227 VAL A C 1
ATOM 1832 O O . VAL A 1 227 ? 21.177 13.130 -5.376 1.00 49.56 227 VAL A O 1
ATOM 1835 N N . THR A 1 228 ? 21.789 11.015 -5.811 1.00 49.72 228 THR A N 1
ATOM 1836 C CA . THR A 1 228 ? 22.219 11.278 -7.189 1.00 49.72 228 THR A CA 1
ATOM 1837 C C . THR A 1 228 ? 21.025 11.575 -8.112 1.00 49.72 228 THR A C 1
ATOM 1839 O O . THR A 1 228 ? 21.084 12.494 -8.923 1.00 49.72 228 THR A O 1
ATOM 1842 N N . ILE A 1 229 ? 19.909 10.863 -7.934 1.00 48.69 229 ILE A N 1
ATOM 1843 C CA . ILE A 1 229 ? 18.620 11.071 -8.614 1.00 48.69 229 ILE A CA 1
ATOM 1844 C C . ILE A 1 229 ? 17.996 12.420 -8.231 1.00 48.69 229 ILE A C 1
ATOM 1846 O O . ILE A 1 229 ? 17.592 13.170 -9.113 1.00 48.69 229 ILE A O 1
ATOM 1850 N N . PHE A 1 230 ? 17.954 12.776 -6.943 1.00 45.16 230 PHE A N 1
ATOM 1851 C CA . PHE A 1 230 ? 17.437 14.073 -6.485 1.00 45.16 230 PHE A CA 1
ATOM 1852 C C . PHE A 1 230 ? 18.290 15.238 -6.973 1.00 45.16 230 PHE A C 1
ATOM 1854 O O . PHE A 1 230 ? 17.755 16.276 -7.349 1.00 45.16 230 PHE A O 1
ATOM 1861 N N . GLN A 1 231 ? 19.607 15.065 -6.990 1.00 47.62 231 GLN A N 1
ATOM 1862 C CA . GLN A 1 231 ? 20.533 16.056 -7.519 1.00 47.62 231 GLN A CA 1
ATOM 1863 C C . GLN A 1 231 ? 20.380 16.249 -9.041 1.00 47.62 231 GLN A C 1
ATOM 1865 O O . GLN A 1 231 ? 20.475 17.376 -9.524 1.00 47.62 231 GLN A O 1
ATOM 1870 N N . LEU A 1 232 ? 20.087 15.179 -9.792 1.00 44.75 232 LEU A N 1
ATOM 1871 C CA . LEU A 1 232 ? 19.730 15.242 -11.218 1.00 44.75 232 LEU A CA 1
ATOM 1872 C C . LEU A 1 232 ? 18.365 15.910 -11.454 1.00 44.75 232 LEU A C 1
ATOM 1874 O O . LEU A 1 232 ? 18.236 16.713 -12.373 1.00 44.75 232 LEU A O 1
ATOM 1878 N N . LEU A 1 233 ? 17.367 15.610 -10.616 1.00 42.25 233 LEU A N 1
ATOM 1879 C CA . LEU A 1 233 ? 16.018 16.197 -10.647 1.00 42.25 233 LEU A CA 1
ATOM 1880 C C . LEU A 1 233 ? 15.997 17.701 -10.390 1.00 42.25 233 LEU A C 1
ATOM 1882 O O . LEU A 1 233 ? 15.177 18.408 -10.956 1.00 42.25 233 LEU A O 1
ATOM 1886 N N . ARG A 1 234 ? 16.879 18.191 -9.518 1.00 43.19 234 ARG A N 1
ATOM 1887 C CA . ARG A 1 234 ? 16.964 19.612 -9.157 1.00 43.19 234 ARG A CA 1
ATOM 1888 C C . ARG A 1 234 ? 17.721 20.467 -10.177 1.00 43.19 234 ARG A C 1
ATOM 1890 O O . ARG A 1 234 ? 17.943 21.644 -9.914 1.00 43.19 234 ARG A O 1
ATOM 1897 N N . GLY A 1 235 ? 18.214 19.866 -11.264 1.00 41.41 235 GLY A N 1
ATOM 1898 C CA . GLY A 1 235 ? 19.132 20.517 -12.205 1.00 41.41 235 GLY A CA 1
ATOM 1899 C C . GLY A 1 235 ? 20.510 20.858 -11.609 1.00 41.41 235 GLY A C 1
ATOM 1900 O O . GLY A 1 235 ? 21.352 21.427 -12.298 1.00 41.41 235 GLY A O 1
ATOM 1901 N N . GLU A 1 236 ? 20.774 20.497 -10.345 1.00 42.47 236 GLU A N 1
ATOM 1902 C CA . GLU A 1 236 ? 22.002 20.835 -9.606 1.00 42.47 236 GLU A CA 1
ATOM 1903 C C . GLU A 1 236 ? 23.205 19.961 -10.019 1.00 42.47 236 GLU A C 1
ATOM 1905 O O . GLU A 1 236 ? 24.353 20.337 -9.788 1.00 42.47 236 GLU A O 1
ATOM 1910 N N . LEU A 1 237 ? 22.972 18.808 -10.660 1.00 46.38 237 LEU A N 1
ATOM 1911 C CA . LEU A 1 237 ? 24.017 17.895 -11.138 1.00 46.38 237 LEU A CA 1
ATOM 1912 C C . LEU A 1 237 ? 24.044 17.798 -12.673 1.00 46.38 237 LEU A C 1
ATOM 1914 O O . LEU A 1 237 ? 23.631 16.806 -13.272 1.00 46.38 237 LEU A O 1
ATOM 1918 N N . LEU A 1 238 ? 24.585 18.833 -13.316 1.00 46.75 238 LEU A N 1
ATOM 1919 C CA . LEU A 1 238 ? 24.846 18.854 -14.763 1.00 46.75 238 LEU A CA 1
ATOM 1920 C C . LEU A 1 238 ? 26.208 18.257 -15.164 1.00 46.75 238 LEU A C 1
ATOM 1922 O O . LEU A 1 238 ? 26.459 18.061 -16.351 1.00 46.75 238 LEU A O 1
ATOM 1926 N N . GLU A 1 239 ? 27.091 17.944 -14.213 1.00 56.06 239 GLU A N 1
ATOM 1927 C CA . GLU A 1 239 ? 28.434 17.452 -14.539 1.00 56.06 239 GLU A CA 1
ATOM 1928 C C . GLU A 1 239 ? 28.472 15.948 -14.856 1.00 56.06 239 GLU A C 1
ATOM 1930 O O . GLU A 1 239 ? 27.908 15.122 -14.137 1.00 56.06 239 GLU A O 1
ATOM 1935 N N . ALA A 1 240 ? 29.233 15.576 -15.893 1.00 48.12 240 ALA A N 1
ATOM 1936 C CA . ALA A 1 240 ? 29.480 14.191 -16.316 1.00 48.12 240 ALA A CA 1
ATOM 1937 C C . ALA A 1 240 ? 29.931 13.267 -15.162 1.00 48.12 240 ALA A C 1
ATOM 1939 O O . ALA A 1 240 ? 29.528 12.110 -15.083 1.00 48.12 240 ALA A O 1
ATOM 1940 N N . ARG A 1 241 ? 30.668 13.798 -14.175 1.00 50.81 241 ARG A N 1
ATOM 1941 C CA . ARG A 1 241 ? 31.091 13.060 -12.966 1.00 50.81 241 ARG A CA 1
ATOM 1942 C C . ARG A 1 241 ? 29.937 12.452 -12.170 1.00 50.81 241 ARG A C 1
ATOM 1944 O O . ARG A 1 241 ? 30.095 11.403 -11.551 1.00 50.81 241 ARG A O 1
ATOM 1951 N N . SER A 1 242 ? 28.789 13.104 -12.181 1.00 56.12 242 SER A N 1
ATOM 1952 C CA . SER A 1 242 ? 27.586 12.692 -11.466 1.00 56.12 242 SER A CA 1
ATOM 1953 C C . SER A 1 242 ? 26.870 11.538 -12.152 1.00 56.12 242 SER A C 1
ATOM 1955 O O . SER A 1 242 ? 26.363 10.635 -11.488 1.00 56.12 242 SER A O 1
ATOM 1957 N N . ARG A 1 243 ? 26.905 11.540 -13.489 1.00 56.75 243 ARG A N 1
ATOM 1958 C CA . ARG A 1 243 ? 26.403 10.466 -14.353 1.00 56.75 243 ARG A CA 1
ATOM 1959 C C . ARG A 1 243 ? 27.255 9.212 -14.178 1.00 56.75 243 ARG A C 1
ATOM 1961 O O . ARG A 1 243 ? 26.716 8.146 -13.901 1.00 56.75 243 ARG A O 1
ATOM 1968 N N . VAL A 1 244 ? 28.578 9.386 -14.162 1.00 54.91 244 VAL A N 1
ATOM 1969 C CA . VAL A 1 244 ? 29.558 8.335 -13.847 1.00 54.91 244 VAL A CA 1
ATOM 1970 C C . VAL A 1 244 ? 29.381 7.790 -12.427 1.00 54.91 244 VAL A C 1
ATOM 1972 O O . VAL A 1 244 ? 29.499 6.590 -12.195 1.00 54.91 244 VAL A O 1
ATOM 1975 N N . LYS A 1 245 ? 29.060 8.639 -11.443 1.00 62.75 245 LYS A N 1
ATOM 1976 C CA . LYS A 1 245 ? 28.789 8.185 -10.070 1.00 62.75 245 LYS A CA 1
ATOM 1977 C C . LYS A 1 245 ? 27.511 7.343 -9.988 1.00 62.75 245 LYS A C 1
ATOM 1979 O O . LYS A 1 245 ? 27.515 6.325 -9.299 1.00 62.75 245 LYS A O 1
ATOM 1984 N N . LEU A 1 246 ? 26.454 7.734 -10.702 1.00 61.53 246 LEU A N 1
ATOM 1985 C CA . LEU A 1 246 ? 25.196 6.984 -10.776 1.00 61.53 246 LEU A CA 1
ATOM 1986 C C . LEU A 1 246 ? 25.404 5.630 -11.468 1.00 61.53 246 LEU A C 1
ATOM 1988 O O . LEU A 1 246 ? 24.988 4.606 -10.935 1.00 61.53 246 LEU A O 1
ATOM 1992 N N . LEU A 1 247 ? 26.135 5.617 -12.585 1.00 56.16 247 LEU A N 1
ATOM 1993 C CA . LEU A 1 247 ? 26.515 4.407 -13.319 1.00 56.16 247 LEU A CA 1
ATOM 1994 C C . LEU A 1 247 ? 27.430 3.479 -12.502 1.00 56.16 247 LEU A C 1
ATOM 1996 O O . LEU A 1 247 ? 27.232 2.266 -12.507 1.00 56.16 247 LEU A O 1
ATOM 2000 N N . ARG A 1 248 ? 28.362 4.014 -11.702 1.00 61.06 248 ARG A N 1
ATOM 2001 C CA . ARG A 1 248 ? 29.143 3.213 -10.739 1.00 61.06 248 ARG A CA 1
ATOM 2002 C C . ARG A 1 248 ? 28.285 2.607 -9.639 1.00 61.06 248 ARG A C 1
ATOM 2004 O O . ARG A 1 248 ? 28.483 1.445 -9.296 1.00 61.06 248 ARG A O 1
ATOM 2011 N N . LEU A 1 249 ? 27.336 3.351 -9.073 1.00 61.53 249 LEU A N 1
ATOM 2012 C CA . LEU A 1 249 ? 26.399 2.805 -8.080 1.00 61.53 249 LEU A CA 1
ATOM 2013 C C . LEU A 1 249 ? 25.530 1.694 -8.694 1.00 61.53 249 LEU A C 1
ATOM 2015 O O . LEU A 1 249 ? 25.289 0.681 -8.047 1.00 61.53 249 LEU A O 1
ATOM 2019 N N . LEU A 1 250 ? 25.161 1.862 -9.965 1.00 57.41 250 LEU A N 1
ATOM 2020 C CA . LEU A 1 250 ? 24.438 0.919 -10.821 1.00 57.41 250 LEU A CA 1
ATOM 2021 C C . LEU A 1 250 ? 25.254 -0.268 -11.350 1.00 57.41 250 LEU A C 1
ATOM 2023 O O . LEU A 1 250 ? 24.683 -1.108 -12.028 1.00 57.41 250 LEU A O 1
ATOM 2027 N N . THR A 1 251 ? 26.558 -0.356 -11.109 1.00 56.94 251 THR A N 1
ATOM 2028 C CA . THR A 1 251 ? 27.391 -1.476 -11.605 1.00 56.94 251 THR A CA 1
ATOM 2029 C C . THR A 1 251 ? 28.178 -2.155 -10.486 1.00 56.94 251 THR A C 1
ATOM 2031 O O . THR A 1 251 ? 28.467 -3.345 -10.555 1.00 56.94 251 THR A O 1
ATOM 2034 N N . SER A 1 252 ? 28.490 -1.423 -9.412 1.00 54.94 252 SER A N 1
ATOM 2035 C CA . SER A 1 252 ? 29.223 -1.931 -8.241 1.00 54.94 252 SER A CA 1
ATOM 2036 C C . SER A 1 252 ? 28.350 -2.681 -7.235 1.00 54.94 252 SER A C 1
ATOM 2038 O O . SER A 1 252 ? 28.868 -3.395 -6.372 1.00 54.94 252 SER A O 1
ATOM 2040 N N . SER A 1 253 ? 27.028 -2.543 -7.315 1.00 51.59 253 SER A N 1
ATOM 2041 C CA . SER A 1 253 ? 26.128 -3.233 -6.406 1.00 51.59 253 SER A CA 1
ATOM 2042 C C . SER A 1 253 ? 25.892 -4.656 -6.884 1.00 51.59 253 SER A C 1
ATOM 2044 O O . SER A 1 253 ? 24.976 -4.874 -7.650 1.00 51.59 253 SER A O 1
ATOM 2046 N N . GLY A 1 254 ? 26.624 -5.667 -6.421 1.00 50.03 254 GLY A N 1
ATOM 2047 C CA . GLY A 1 254 ? 26.311 -7.083 -6.719 1.00 50.03 254 GLY A CA 1
ATOM 2048 C C . GLY A 1 254 ? 24.919 -7.585 -6.252 1.00 50.03 254 GLY A C 1
ATOM 2049 O O . GLY A 1 254 ? 24.770 -8.759 -5.934 1.00 50.03 254 GLY A O 1
ATOM 2050 N N . GLY A 1 255 ? 23.926 -6.701 -6.120 1.00 51.97 255 GLY A N 1
ATOM 2051 C CA . GLY A 1 255 ? 22.542 -6.943 -5.769 1.00 51.97 255 GLY A CA 1
ATOM 2052 C C . GLY A 1 255 ? 21.726 -7.582 -6.889 1.00 51.97 255 GLY A C 1
ATOM 2053 O O . GLY A 1 255 ? 22.125 -7.673 -8.049 1.00 51.97 255 GLY A O 1
ATOM 2054 N N . SER A 1 256 ? 20.557 -8.064 -6.478 1.00 53.53 256 SER A N 1
ATOM 2055 C CA . SER A 1 256 ? 19.578 -8.747 -7.318 1.00 53.53 256 SER A CA 1
ATOM 2056 C C . SER A 1 256 ? 19.157 -7.877 -8.509 1.00 53.53 256 SER A C 1
ATOM 2058 O O . SER A 1 256 ? 18.950 -6.674 -8.353 1.00 53.53 256 SER A O 1
ATOM 2060 N N . TYR A 1 257 ? 18.958 -8.501 -9.679 1.00 52.34 257 TYR A N 1
ATOM 2061 C CA . TYR A 1 257 ? 18.509 -7.880 -10.940 1.00 52.34 257 TYR A CA 1
ATOM 2062 C C . TYR A 1 257 ? 17.359 -6.865 -10.783 1.00 52.34 257 TYR A C 1
ATOM 2064 O O . TYR A 1 257 ? 17.241 -5.939 -11.583 1.00 52.34 257 TYR A O 1
ATOM 2072 N N . GLY A 1 258 ? 16.526 -7.017 -9.747 1.00 49.41 258 GLY A N 1
ATOM 2073 C CA . GLY A 1 258 ? 15.408 -6.125 -9.455 1.00 49.41 258 GLY A CA 1
ATOM 2074 C C . GLY A 1 258 ? 15.780 -4.703 -9.012 1.00 49.41 258 GLY A C 1
ATOM 2075 O O . GLY A 1 258 ? 14.930 -3.823 -9.178 1.00 49.41 258 GLY A O 1
ATOM 2076 N N . ASP A 1 259 ? 16.991 -4.472 -8.492 1.00 53.72 259 ASP A N 1
ATOM 2077 C CA . ASP A 1 259 ? 17.442 -3.165 -7.979 1.00 53.72 259 ASP A CA 1
ATOM 2078 C C . ASP A 1 259 ? 17.965 -2.259 -9.108 1.00 53.72 259 ASP A C 1
ATOM 2080 O O . ASP A 1 259 ? 17.724 -1.048 -9.116 1.00 53.72 259 ASP A O 1
ATOM 2084 N N . TYR A 1 260 ? 18.592 -2.856 -10.125 1.00 55.59 260 TYR A N 1
ATOM 2085 C CA . TYR A 1 260 ? 19.111 -2.155 -11.302 1.00 55.59 260 TYR A CA 1
ATOM 2086 C C . TYR A 1 260 ? 18.012 -1.601 -12.210 1.00 55.59 260 TYR A C 1
ATOM 2088 O O . TYR A 1 260 ? 18.170 -0.520 -12.779 1.00 55.59 260 TYR A O 1
ATOM 2096 N N . THR A 1 261 ? 16.868 -2.291 -12.288 1.00 54.44 261 THR A N 1
ATOM 2097 C CA . THR A 1 261 ? 15.709 -1.880 -13.103 1.00 54.44 261 THR A CA 1
ATOM 2098 C C . THR A 1 261 ? 15.238 -0.496 -12.737 1.00 54.44 261 THR A C 1
ATOM 2100 O O . THR A 1 261 ? 14.961 0.324 -13.601 1.00 54.44 261 THR A O 1
ATOM 2103 N N . MET A 1 262 ? 15.187 -0.221 -11.441 1.00 54.72 262 MET A N 1
ATOM 2104 C CA . MET A 1 262 ? 14.585 0.996 -10.927 1.00 54.72 262 MET A CA 1
ATOM 2105 C C . MET A 1 262 ? 15.512 2.182 -10.985 1.00 54.72 262 MET A C 1
ATOM 2107 O O . MET A 1 262 ? 15.084 3.287 -11.301 1.00 54.72 262 MET A O 1
ATOM 2111 N N . ALA A 1 263 ? 16.782 1.954 -10.704 1.00 56.06 263 ALA A N 1
ATOM 2112 C CA . ALA A 1 263 ? 17.798 2.979 -10.766 1.00 56.06 263 ALA A CA 1
ATOM 2113 C C . ALA A 1 263 ? 18.048 3.448 -12.204 1.00 56.06 263 ALA A C 1
ATOM 2115 O O . ALA A 1 263 ? 18.170 4.647 -12.445 1.00 56.06 263 ALA A O 1
ATOM 2116 N N . LEU A 1 264 ? 18.015 2.525 -13.163 1.00 58.56 264 LEU A N 1
ATOM 2117 C CA . LEU A 1 264 ? 18.133 2.835 -14.578 1.00 58.56 264 LEU A CA 1
ATOM 2118 C C . LEU A 1 264 ? 16.855 3.446 -15.159 1.00 58.56 264 LEU A C 1
ATOM 2120 O O . LEU A 1 264 ? 16.935 4.425 -15.891 1.00 58.56 264 LEU A O 1
ATOM 2124 N N . TYR A 1 265 ? 15.683 2.923 -14.783 1.00 58.22 265 TYR A N 1
ATOM 2125 C CA . TYR A 1 265 ? 14.394 3.529 -15.119 1.00 58.22 265 TYR A CA 1
ATOM 2126 C C . TYR A 1 265 ? 14.349 4.974 -14.628 1.00 58.22 265 TYR A C 1
ATOM 2128 O O . TYR A 1 265 ? 14.091 5.889 -15.397 1.00 58.22 265 TYR A O 1
ATOM 2136 N N . THR A 1 266 ? 14.722 5.205 -13.370 1.00 57.91 266 THR A N 1
ATOM 2137 C CA . THR A 1 266 ? 14.779 6.558 -12.822 1.00 57.91 266 THR 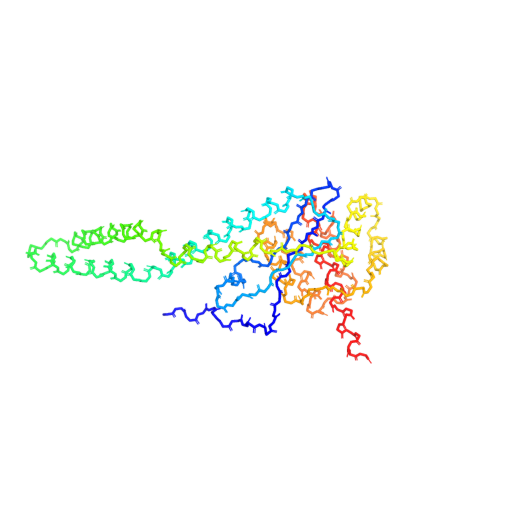A CA 1
ATOM 2138 C C . THR A 1 266 ? 15.819 7.396 -13.571 1.00 57.91 266 THR A C 1
ATOM 2140 O O . THR A 1 266 ? 15.474 8.457 -14.062 1.00 57.91 266 THR A O 1
ATOM 2143 N N . ALA A 1 267 ? 17.046 6.915 -13.788 1.00 58.75 267 ALA A N 1
ATOM 2144 C CA . ALA A 1 267 ? 18.062 7.656 -14.542 1.00 58.75 267 ALA A CA 1
ATOM 2145 C C . ALA A 1 267 ? 17.603 8.060 -15.959 1.00 58.75 267 ALA A C 1
ATOM 2147 O O . ALA A 1 267 ? 17.764 9.221 -16.329 1.00 58.75 267 ALA A O 1
ATOM 2148 N N . LEU A 1 268 ? 16.978 7.150 -16.715 1.00 57.97 268 LEU A N 1
ATOM 2149 C CA . LEU A 1 268 ? 16.456 7.401 -18.065 1.00 57.97 268 LEU A CA 1
ATOM 2150 C C . LEU A 1 268 ? 15.308 8.420 -18.065 1.00 57.97 268 LEU A C 1
ATOM 2152 O O . LEU A 1 268 ? 15.266 9.312 -18.913 1.00 57.97 268 LEU A O 1
ATOM 2156 N N . LEU A 1 269 ? 14.401 8.334 -17.089 1.00 54.84 269 LEU A N 1
ATOM 2157 C CA . LEU A 1 269 ? 13.296 9.283 -16.944 1.00 54.84 269 LEU A CA 1
ATOM 2158 C C . LEU A 1 269 ? 13.784 10.691 -16.556 1.00 54.84 269 LEU A C 1
ATOM 2160 O O . LEU A 1 269 ? 13.277 11.692 -17.061 1.00 54.84 269 LEU A O 1
ATOM 2164 N N . LEU A 1 270 ? 14.802 10.782 -15.696 1.00 52.38 270 LEU A N 1
ATOM 2165 C CA . LEU A 1 270 ? 15.372 12.052 -15.232 1.00 52.38 270 LEU A CA 1
ATOM 2166 C C . LEU A 1 270 ? 16.217 12.763 -16.273 1.00 52.38 270 LEU A C 1
ATOM 2168 O O . LEU A 1 270 ? 16.181 13.992 -16.370 1.00 52.38 270 LEU A O 1
ATOM 2172 N N . PHE A 1 271 ? 16.970 11.992 -17.056 1.00 53.31 271 PHE A N 1
ATOM 2173 C CA . PHE A 1 271 ? 17.782 12.523 -18.145 1.00 53.31 271 PHE A CA 1
ATOM 2174 C C . PHE A 1 271 ? 16.932 13.325 -19.135 1.00 53.31 271 PHE A C 1
ATOM 2176 O O . PHE A 1 271 ? 17.373 14.319 -19.702 1.00 53.31 271 PHE A O 1
ATOM 2183 N N . ARG A 1 272 ? 15.674 12.919 -19.281 1.00 55.44 272 ARG A N 1
ATOM 2184 C CA . ARG A 1 272 ? 14.715 13.491 -20.208 1.00 55.44 272 ARG A CA 1
ATOM 2185 C C . ARG A 1 272 ? 13.965 14.715 -19.670 1.00 55.44 272 ARG A C 1
ATOM 2187 O O . ARG A 1 272 ? 13.794 15.663 -20.433 1.00 55.44 272 ARG A O 1
ATOM 2194 N N . SER A 1 273 ? 13.540 14.723 -18.400 1.00 49.66 273 SER A N 1
ATOM 2195 C CA . SER A 1 273 ? 12.876 15.887 -17.767 1.00 49.66 273 SER A CA 1
ATOM 2196 C C . SER A 1 273 ? 13.683 17.175 -17.980 1.00 49.66 273 SER A C 1
ATOM 2198 O O . SER A 1 273 ? 13.145 18.188 -18.415 1.00 49.66 273 SER A O 1
ATOM 2200 N N . ASN A 1 274 ? 15.005 17.089 -17.797 1.00 49.72 274 ASN A N 1
ATOM 2201 C CA . ASN A 1 274 ? 15.940 18.201 -18.001 1.00 49.72 274 ASN A CA 1
ATOM 2202 C C . ASN A 1 274 ? 16.090 18.652 -19.468 1.00 49.72 274 ASN A C 1
ATOM 2204 O O . ASN A 1 274 ? 16.440 19.802 -19.722 1.00 49.72 274 ASN A O 1
ATOM 2208 N N . ILE A 1 275 ? 15.880 17.764 -20.448 1.00 51.22 275 ILE A N 1
ATOM 2209 C CA . ILE A 1 275 ? 15.960 18.124 -21.877 1.00 51.22 275 ILE A CA 1
ATOM 2210 C C . ILE A 1 275 ? 14.696 18.886 -22.306 1.00 51.22 275 ILE A C 1
ATOM 2212 O O . ILE A 1 275 ? 14.785 19.775 -23.151 1.00 51.22 275 ILE A O 1
ATOM 2216 N N . SER A 1 276 ? 13.536 18.566 -21.719 1.00 46.28 276 SER A N 1
ATOM 2217 C CA . SER A 1 276 ? 12.264 19.234 -22.026 1.00 46.28 276 SER A CA 1
ATOM 2218 C C . SER A 1 276 ? 12.232 20.679 -21.522 1.00 46.28 276 SER A C 1
ATOM 2220 O O . SER A 1 276 ? 11.904 21.567 -22.300 1.00 46.28 276 SER A O 1
ATOM 2222 N N . GLU A 1 277 ? 12.657 20.936 -20.277 1.00 48.84 277 GLU A N 1
ATOM 2223 C CA . GLU A 1 277 ? 12.712 22.300 -19.714 1.00 48.84 277 GLU A CA 1
ATOM 2224 C C . GLU A 1 277 ? 13.671 23.223 -20.483 1.00 48.84 277 GLU A C 1
ATOM 2226 O O . GLU A 1 277 ? 13.394 24.407 -20.652 1.00 48.84 277 GLU A O 1
ATOM 2231 N N . LYS A 1 278 ? 14.788 22.696 -21.007 1.00 48.56 278 LYS A N 1
ATOM 2232 C CA . LYS A 1 278 ? 15.727 23.501 -21.806 1.00 48.56 278 LYS A CA 1
ATOM 2233 C C . LYS A 1 278 ? 15.171 23.924 -23.164 1.00 48.56 278 LYS A C 1
ATOM 2235 O O . LYS A 1 278 ? 15.506 25.008 -23.617 1.00 48.56 278 LYS A O 1
ATOM 2240 N N . LYS A 1 279 ? 14.323 23.105 -23.793 1.00 50.06 279 LYS A N 1
ATOM 2241 C CA . LYS A 1 279 ? 13.687 23.445 -25.077 1.00 50.06 279 LYS A CA 1
ATOM 2242 C C . LYS A 1 279 ? 12.562 24.474 -24.956 1.00 50.06 279 LYS A C 1
ATOM 2244 O O . LYS A 1 279 ? 12.190 25.043 -25.969 1.00 50.06 279 LYS A O 1
ATOM 2249 N N . GLU A 1 280 ? 12.008 24.687 -23.763 1.00 45.78 280 GLU A N 1
ATOM 2250 C CA . GLU A 1 280 ? 11.014 25.745 -23.516 1.00 45.78 280 GLU A CA 1
ATOM 2251 C C . GLU A 1 280 ? 11.656 27.095 -23.151 1.00 45.78 280 GLU A C 1
ATOM 2253 O O . GLU A 1 280 ? 10.985 28.125 -23.180 1.00 45.78 280 GLU A O 1
ATOM 2258 N N . LEU A 1 281 ? 12.951 27.097 -22.813 1.00 49.34 281 LEU A N 1
ATOM 2259 C CA . LEU A 1 281 ? 13.730 28.291 -22.466 1.00 49.34 281 LEU A CA 1
ATOM 2260 C C . LEU A 1 281 ? 14.557 28.856 -23.640 1.00 49.34 281 LEU A C 1
ATOM 2262 O O . LEU A 1 281 ? 15.128 29.939 -23.495 1.00 49.34 281 LEU A O 1
ATOM 2266 N N . GLU A 1 282 ? 14.625 28.143 -24.769 1.00 46.91 282 GLU A N 1
ATOM 2267 C CA . GLU A 1 282 ? 15.269 28.547 -26.036 1.00 46.91 282 GLU A CA 1
ATOM 2268 C C . GLU A 1 282 ? 14.226 28.944 -27.090 1.00 46.91 282 GLU A C 1
ATOM 2270 O O . GLU A 1 282 ? 14.460 29.963 -27.783 1.00 46.91 282 GLU A O 1
#

Radius of gyration: 26.05 Å; chains: 1; bounding box: 54×42×82 Å

Secondary structure (DSSP, 8-state):
----STTS---TT--EEEEEEE-TTS-EEEE---SSSS----TTS---EEEEESSPPPHHHHHHHHHHHHHHHHHHHHHHHHHHHHHHHHHHHHHHHHHHHHHHHHH--S---HHHHHHHHHHHHHHHHHHHHHHTT--HHHHHHHHHHHHHHHT--EEE-HHHHHHHHHHHHHHHHTTTS-HHHHHHHHHHS------SS-HHHHHHHHHHHHHHH--THHHHHHHHHHHHHTT---SHHHHHHHHHHHHH----HHHHHHHHHHHHHHHHHHHHHHHH--

Sequence (282 aa):
MPESDQNRIPQEGGRYPILHLKNPDGTSRFFHPFGESVPYPTGDDTIPVFGLFGKEPRVEAIRWFRDSLFGEIEKKIDQLVLERSFIPRFLVASGIFLAGFLSLSLFIRDPLPLLDEILISGGVSIVVFFTLKRRSGVTKEGVDRKLICKEIIDSVHFTRDEGIEIIETVWHRIVHEAPAIDHDELEAWLLDLVPVAPLPVEPEMYHLMVRRTKNQIGSRLSRDLEVTIFQLLRGELLEARSRVKLLRLLTSSGGSYGDYTMALYTALLLFRSNISEKKELE

Organism: NCBI:txid1480694

Foldseek 3Di:
DPPPDPPPDPPVQDAWEWEWAQALVRDIDIFTLDDDNDDQDDPVRLHAYAYEYQDDDDPVNLVVVLVVVLVVVLVVLLVVLLVVVLVVLLVVLVVQLVVQLVVCVVPVPPPDPSVVSNVVSVVSSVVSSVVVSVVSSDDPSSVVSSVVSSVSSVPYDYDYDNQNNLLNVVNSCCVVCVVPDDLVRVVVVLVVSQDLDDDPHDPVSVVSRLVVVLVVVPDPLSVQLVVLLVCLQVVNPPDPVSVSSLVCSLPVPPDDSVVNSSSVVSVSVSVNVVVVVVVVVD